Protein AF-A0A0B4GL72-F1 (afdb_monomer_lite)

Organism: Metarhizium guizhouense (strain ARSEF 977) (NCBI:txid1276136)

Foldseek 3Di:
DDDPPVVVVLVVVQCVVVPPADPPAAEAEQCLQVPFDADPDPVVRVVSLVVSLVVRLVVQVVVVVVPHQAYEYEHQALDCVSVLSNLQVNCVVDVDRAYEYECQSVQQAFPVSNVVSPHDHYGPNCFLVQLLLLLLCVLVVVLCVVPVDDLQPVDQLLVLCVVLSVVVVNLVVLVVCVVVVHPPPRSSNVSSVNSVVRSVVSSVVLVCCCVPPRTVHQQVPPSGDHPVVVVQSVQWDFDDADVVGRTDIDRDPPPPPDD

Structure (mmCIF, N/CA/C/O backbone):
data_AF-A0A0B4GL72-F1
#
_entry.id   AF-A0A0B4GL72-F1
#
loop_
_atom_site.group_PDB
_atom_site.id
_atom_site.type_symbol
_atom_site.label_atom_id
_atom_site.label_alt_id
_atom_site.label_comp_id
_atom_site.label_asym_id
_atom_site.label_entity_id
_atom_site.label_seq_id
_atom_site.pdbx_PDB_ins_code
_atom_site.Cartn_x
_atom_site.Cartn_y
_atom_site.Cartn_z
_atom_site.occupancy
_atom_site.B_iso_or_equiv
_atom_site.auth_seq_id
_atom_site.auth_comp_id
_atom_site.auth_asym_id
_atom_site.auth_atom_id
_atom_site.pdbx_PDB_model_num
ATOM 1 N N . MET A 1 1 ? -6.980 25.062 -20.656 1.00 35.12 1 MET A N 1
ATOM 2 C CA . MET A 1 1 ? -7.877 24.185 -19.861 1.00 35.12 1 MET A CA 1
ATOM 3 C C . MET A 1 1 ? -7.672 22.728 -20.272 1.00 35.12 1 MET A C 1
ATOM 5 O O . MET A 1 1 ? -8.191 22.324 -21.299 1.00 35.12 1 MET A O 1
ATOM 9 N N . ARG A 1 2 ? -6.844 21.983 -19.530 1.00 35.03 2 ARG A N 1
ATOM 10 C CA . ARG A 1 2 ? -6.561 20.521 -19.559 1.00 35.03 2 ARG A CA 1
ATOM 11 C C . ARG A 1 2 ? -5.301 20.414 -18.683 1.00 35.03 2 ARG A C 1
ATOM 13 O O . ARG A 1 2 ? -4.339 21.100 -18.974 1.00 35.03 2 ARG A O 1
ATOM 20 N N . SER A 1 3 ? -5.270 19.769 -17.525 1.00 34.25 3 SER A N 1
ATOM 21 C CA . SER A 1 3 ? -5.353 18.326 -17.339 1.00 34.25 3 SER A CA 1
ATOM 22 C C . SER A 1 3 ? -5.485 18.033 -15.835 1.00 34.25 3 SER A C 1
ATOM 24 O O . SER A 1 3 ? -4.502 18.039 -15.104 1.00 34.25 3 SER A O 1
ATOM 26 N N . SER A 1 4 ? -6.702 17.770 -15.363 1.00 30.67 4 SER A N 1
ATOM 27 C CA . SER A 1 4 ? -6.976 17.171 -14.044 1.00 30.67 4 SER A CA 1
ATOM 28 C C . SER A 1 4 ? -7.228 15.657 -14.144 1.00 30.67 4 SER A C 1
ATOM 30 O O . SER A 1 4 ? -7.584 15.002 -13.168 1.00 30.67 4 SER A O 1
ATOM 32 N N . ARG A 1 5 ? -7.018 15.063 -15.330 1.00 34.62 5 ARG A N 1
ATOM 33 C CA . ARG A 1 5 ? -7.350 13.656 -15.615 1.00 34.62 5 ARG A CA 1
ATOM 34 C C . ARG A 1 5 ? -6.357 12.649 -15.026 1.00 34.62 5 ARG A C 1
ATOM 36 O O . ARG A 1 5 ? -6.715 11.489 -14.867 1.00 34.62 5 ARG A O 1
ATOM 43 N N . GLY A 1 6 ? -5.153 13.084 -14.648 1.00 30.53 6 GLY A N 1
ATOM 44 C CA . GLY A 1 6 ? -4.141 12.202 -14.058 1.00 30.53 6 GLY A CA 1
ATOM 45 C C . GLY A 1 6 ? -4.506 11.711 -12.656 1.00 30.53 6 GLY A C 1
ATOM 46 O O . GLY A 1 6 ? -4.266 10.553 -12.339 1.00 30.53 6 GLY A O 1
ATOM 47 N N . MET A 1 7 ? -5.143 12.551 -11.835 1.00 29.88 7 MET A N 1
ATOM 48 C CA . MET A 1 7 ? -5.475 12.207 -10.445 1.00 29.88 7 MET A CA 1
ATOM 49 C C . MET A 1 7 ? -6.716 11.301 -10.349 1.00 29.88 7 MET A C 1
ATOM 51 O O . MET A 1 7 ? -6.767 10.413 -9.501 1.00 29.88 7 MET A O 1
ATOM 55 N N . LEU A 1 8 ? -7.668 11.436 -11.285 1.00 28.45 8 LEU A N 1
ATOM 56 C CA . LEU A 1 8 ? -8.835 10.548 -11.371 1.00 28.45 8 LEU A CA 1
ATOM 57 C C . LEU A 1 8 ? -8.469 9.110 -11.762 1.00 28.45 8 LEU A C 1
ATOM 59 O O . LEU A 1 8 ? -9.135 8.177 -11.324 1.00 28.45 8 LEU A O 1
ATOM 63 N N . GLN A 1 9 ? -7.404 8.899 -12.540 1.00 29.88 9 GLN A N 1
ATOM 64 C CA . GLN A 1 9 ? -7.038 7.552 -12.989 1.00 29.88 9 GLN A CA 1
ATOM 65 C C . GLN A 1 9 ? -6.364 6.713 -11.891 1.00 29.88 9 GLN A C 1
ATOM 67 O O . GLN A 1 9 ? -6.480 5.489 -11.896 1.00 29.88 9 GLN A O 1
ATOM 72 N N . TRP A 1 10 ? -5.750 7.362 -10.895 1.00 30.42 10 TRP A N 1
ATOM 73 C CA . TRP A 1 10 ? -5.247 6.694 -9.689 1.00 30.42 10 TRP A CA 1
ATOM 74 C C . TRP A 1 10 ? -6.365 6.308 -8.716 1.00 30.42 10 TRP A C 1
ATOM 76 O O . TRP A 1 10 ? -6.282 5.253 -8.090 1.00 30.42 10 TRP A O 1
ATOM 86 N N . LEU A 1 11 ? -7.448 7.093 -8.656 1.00 30.23 11 LEU A N 1
ATOM 87 C CA . LEU A 1 11 ? -8.648 6.732 -7.896 1.00 30.23 11 LEU A CA 1
ATOM 88 C C . LEU A 1 11 ? -9.299 5.450 -8.459 1.00 30.23 11 LEU A C 1
ATOM 90 O O . LEU A 1 11 ? -9.743 4.594 -7.701 1.00 30.23 11 LEU A O 1
ATOM 94 N N . ILE A 1 12 ? -9.264 5.261 -9.785 1.00 33.25 12 ILE A N 1
ATOM 95 C CA . ILE A 1 12 ? -9.879 4.117 -10.487 1.00 33.25 12 ILE A CA 1
ATOM 96 C C . ILE A 1 12 ? -9.187 2.771 -10.192 1.00 33.25 12 ILE A C 1
ATOM 98 O O . ILE A 1 12 ? -9.849 1.731 -10.189 1.00 33.25 12 ILE A O 1
ATOM 102 N N . LEU A 1 13 ? -7.886 2.749 -9.877 1.00 32.78 13 LEU A N 1
ATOM 103 C CA . LEU A 1 13 ? -7.204 1.482 -9.574 1.00 32.78 13 LEU A CA 1
ATOM 104 C C . LEU A 1 13 ? -7.497 0.971 -8.151 1.00 32.78 13 LEU A C 1
ATOM 106 O O . LEU A 1 13 ? -7.517 -0.239 -7.939 1.00 32.78 13 LEU A O 1
ATOM 110 N N . ILE A 1 14 ? -7.800 1.867 -7.202 1.00 36.75 14 ILE A N 1
ATOM 111 C CA . ILE A 1 14 ? -8.357 1.481 -5.892 1.00 36.75 14 ILE A CA 1
ATOM 112 C C . ILE A 1 14 ? -9.774 0.908 -6.076 1.00 36.75 14 ILE A C 1
ATOM 114 O O . ILE A 1 14 ? -10.149 -0.036 -5.388 1.00 36.75 14 ILE A O 1
ATOM 118 N N . ILE A 1 15 ? -10.529 1.406 -7.061 1.00 37.72 15 ILE A N 1
ATOM 119 C CA . ILE A 1 15 ? -11.927 1.021 -7.311 1.00 37.72 15 ILE A CA 1
ATOM 120 C C . ILE A 1 15 ? -12.072 -0.400 -7.896 1.00 37.72 15 ILE A C 1
ATOM 122 O O . ILE A 1 15 ? -13.096 -1.042 -7.696 1.00 37.72 15 ILE A O 1
ATOM 126 N N . SER A 1 16 ? -11.055 -0.972 -8.551 1.00 29.92 16 SER A N 1
ATOM 127 C CA . SER A 1 16 ? -11.222 -2.284 -9.218 1.00 29.92 16 SER A CA 1
ATOM 128 C C . SER A 1 16 ? -11.204 -3.506 -8.279 1.00 29.92 16 SER A C 1
ATOM 130 O O . SER A 1 16 ? -11.566 -4.596 -8.708 1.00 29.92 16 SER A O 1
ATOM 132 N N . VAL A 1 17 ? -10.837 -3.345 -6.999 1.00 39.09 17 VAL A N 1
ATOM 133 C CA . VAL A 1 17 ? -11.046 -4.372 -5.943 1.00 39.09 17 VAL A CA 1
ATOM 134 C C . VAL A 1 17 ? -12.349 -4.104 -5.161 1.00 39.09 17 VAL A C 1
ATOM 136 O O . VAL A 1 17 ? -12.770 -4.888 -4.317 1.00 39.09 17 VAL A O 1
ATOM 139 N N . VAL A 1 18 ? -13.037 -3.010 -5.487 1.00 41.38 18 VAL A N 1
ATOM 140 C CA . VAL A 1 18 ? -14.217 -2.473 -4.806 1.00 41.38 18 VAL A CA 1
ATOM 141 C C . VAL A 1 18 ? -15.438 -2.676 -5.713 1.00 41.38 18 VAL A C 1
ATOM 143 O O . VAL A 1 18 ? -16.116 -1.744 -6.121 1.00 41.38 18 VAL A O 1
ATOM 146 N N . GLN A 1 19 ? -15.722 -3.924 -6.086 1.00 40.72 19 GLN A N 1
ATOM 147 C CA . GLN A 1 19 ? -16.869 -4.248 -6.951 1.00 40.72 19 GLN A CA 1
ATOM 148 C C . GLN A 1 19 ? -18.201 -4.386 -6.182 1.00 40.72 19 GLN A C 1
ATOM 150 O O . GLN A 1 19 ? -19.202 -4.802 -6.755 1.00 40.72 19 GLN A O 1
ATOM 155 N N . LEU A 1 20 ? -18.223 -4.041 -4.887 1.00 51.84 20 LEU A N 1
ATOM 156 C CA . LEU A 1 20 ? -19.373 -4.229 -3.989 1.00 51.84 20 LEU A CA 1
ATOM 157 C C . LEU A 1 20 ? -19.771 -2.977 -3.195 1.00 51.84 20 LEU A C 1
ATOM 159 O O . LEU A 1 20 ? -20.659 -3.057 -2.353 1.00 51.84 20 LEU A O 1
ATOM 163 N N . VAL A 1 21 ? -19.130 -1.830 -3.429 1.00 54.66 21 VAL A N 1
ATOM 164 C CA . VAL A 1 21 ? -19.395 -0.621 -2.645 1.00 54.66 21 VAL A CA 1
ATOM 165 C C . VAL A 1 21 ? -20.234 0.366 -3.473 1.00 54.66 21 VAL A C 1
ATOM 167 O O . VAL A 1 21 ? -19.789 0.780 -4.545 1.00 54.66 21 VAL A O 1
ATOM 170 N N . PRO A 1 22 ? -21.449 0.729 -3.022 1.00 62.62 22 PRO A N 1
ATOM 171 C CA . PRO A 1 22 ? -22.305 1.716 -3.675 1.00 62.62 22 PRO A CA 1
ATOM 172 C C . PRO A 1 22 ? -21.604 3.063 -3.906 1.00 62.62 22 PRO A C 1
ATOM 174 O O . PRO A 1 22 ? -20.782 3.490 -3.100 1.00 62.62 22 PRO A O 1
ATOM 177 N N . LEU A 1 23 ? -22.006 3.785 -4.959 1.00 58.06 23 LEU A N 1
ATOM 178 C CA . LEU A 1 23 ? -21.471 5.110 -5.333 1.00 58.06 23 LEU A CA 1
ATOM 179 C C . LEU A 1 23 ? -21.581 6.190 -4.231 1.00 58.06 23 LEU A C 1
ATOM 181 O O . LEU A 1 23 ? -20.902 7.207 -4.331 1.00 58.06 23 LEU A O 1
ATOM 185 N N . ASN A 1 24 ? -22.387 5.962 -3.187 1.00 79.12 24 ASN A N 1
ATOM 186 C CA . ASN A 1 24 ? -22.594 6.884 -2.064 1.00 79.12 24 ASN A CA 1
ATOM 187 C C . ASN A 1 24 ? -21.921 6.433 -0.755 1.00 79.12 24 ASN A C 1
ATOM 189 O O . ASN A 1 24 ? -22.227 6.990 0.291 1.00 79.12 24 ASN A O 1
ATOM 193 N N . TRP A 1 25 ? -21.044 5.429 -0.788 1.00 85.38 25 TRP A N 1
ATOM 194 C CA . TRP A 1 25 ? -20.438 4.886 0.426 1.00 85.38 25 TRP A CA 1
ATOM 195 C C . TRP A 1 25 ? -19.408 5.829 1.046 1.00 85.38 25 TRP A C 1
ATOM 197 O O . TRP A 1 25 ? -18.412 6.205 0.419 1.00 85.38 25 TRP A O 1
ATOM 207 N N . ILE A 1 26 ? -19.612 6.154 2.315 1.00 92.25 26 ILE A N 1
ATOM 208 C CA . ILE A 1 26 ? -18.766 7.026 3.113 1.00 92.25 26 ILE A CA 1
ATOM 209 C C . ILE A 1 26 ? -17.980 6.170 4.103 1.00 92.25 26 ILE A C 1
ATOM 211 O O . ILE A 1 26 ? -18.518 5.601 5.051 1.00 92.25 26 ILE A O 1
ATOM 215 N N . THR A 1 27 ? -16.665 6.112 3.908 1.00 94.81 27 THR A N 1
ATOM 216 C CA . THR A 1 27 ? -15.735 5.512 4.869 1.00 94.81 27 THR A CA 1
ATOM 217 C C . THR A 1 27 ? -15.081 6.595 5.716 1.00 94.81 27 THR A C 1
ATOM 219 O O . THR A 1 27 ? -14.365 7.446 5.186 1.00 94.81 27 THR A O 1
ATOM 222 N N . ALA A 1 28 ? -15.248 6.539 7.038 1.00 96.56 28 ALA A N 1
ATOM 223 C CA . ALA A 1 28 ? -14.501 7.410 7.940 1.00 96.56 28 ALA A CA 1
ATOM 224 C C . ALA A 1 28 ? -13.113 6.829 8.219 1.00 96.56 28 ALA A C 1
ATOM 226 O O . ALA A 1 28 ? -12.984 5.728 8.753 1.00 96.56 28 ALA A O 1
ATOM 227 N N . ARG A 1 29 ? -12.063 7.581 7.885 1.00 96.88 29 ARG A N 1
ATOM 228 C CA . ARG A 1 29 ? -10.679 7.215 8.200 1.00 96.88 29 ARG A CA 1
ATOM 229 C C . ARG A 1 29 ? -10.279 7.763 9.566 1.00 96.88 29 ARG A C 1
ATOM 231 O O . ARG A 1 29 ? -10.396 8.958 9.815 1.00 96.88 29 ARG A O 1
ATOM 238 N N . ILE A 1 30 ? -9.754 6.888 10.416 1.00 96.44 30 ILE A N 1
ATOM 239 C CA . ILE A 1 30 ? -9.233 7.221 11.742 1.00 96.44 30 ILE A CA 1
ATOM 240 C C . ILE A 1 30 ? -7.709 7.165 11.712 1.00 96.44 30 ILE A C 1
ATOM 242 O O . ILE A 1 30 ? -7.120 6.197 11.231 1.00 96.44 30 ILE A O 1
ATOM 246 N N . GLU A 1 31 ? -7.074 8.210 12.241 1.00 94.44 31 GLU A N 1
ATOM 247 C CA . GLU A 1 31 ? -5.622 8.405 12.161 1.00 94.44 31 GLU A CA 1
ATOM 248 C C . GLU A 1 31 ? -4.901 8.291 13.510 1.00 94.44 31 GLU A C 1
ATOM 250 O O . GLU A 1 31 ? -3.686 8.471 13.555 1.00 94.44 31 GLU A O 1
ATOM 255 N N . SER A 1 32 ? -5.603 7.935 14.590 1.00 95.56 32 SER A N 1
ATOM 256 C CA . SER A 1 32 ? -5.086 7.943 15.968 1.00 95.56 32 SER A CA 1
ATOM 257 C C . SER A 1 32 ? -3.760 7.186 16.138 1.00 95.56 32 SER A C 1
ATOM 259 O O . SER A 1 32 ? -2.852 7.675 16.808 1.00 95.56 32 SER A O 1
ATOM 261 N N . PHE A 1 33 ? -3.595 6.030 15.481 1.00 95.81 33 PHE A N 1
ATOM 262 C CA . PHE A 1 33 ? -2.332 5.274 15.502 1.00 95.81 33 PHE A CA 1
ATOM 263 C C . PHE A 1 33 ? -1.244 5.867 14.599 1.00 95.81 33 PHE A C 1
ATOM 265 O O . PHE A 1 33 ? -0.059 5.684 14.850 1.00 95.81 33 PHE A O 1
ATOM 272 N N . THR A 1 34 ? -1.615 6.582 13.538 1.00 91.88 34 THR A N 1
ATOM 273 C CA . THR A 1 34 ? -0.652 7.187 12.603 1.00 91.88 34 THR A CA 1
ATOM 274 C C . THR A 1 34 ? -0.121 8.540 13.077 1.00 91.88 34 THR A C 1
ATOM 276 O O . THR A 1 34 ? 0.933 8.967 12.606 1.00 91.88 34 THR A O 1
ATOM 279 N N . THR A 1 35 ? -0.835 9.204 13.992 1.00 92.12 35 THR A N 1
ATOM 280 C CA . THR A 1 35 ? -0.482 10.525 14.537 1.00 92.12 35 THR A CA 1
ATOM 281 C C . THR A 1 35 ? 0.206 10.464 15.896 1.00 92.12 35 THR A C 1
ATOM 283 O O . THR A 1 35 ? 0.748 11.475 16.340 1.00 92.12 35 THR A O 1
ATOM 286 N N . ARG A 1 36 ? 0.183 9.316 16.585 1.00 91.50 36 ARG A N 1
ATOM 287 C CA . ARG A 1 36 ? 0.912 9.162 17.849 1.00 91.50 36 ARG A CA 1
ATOM 288 C C . ARG A 1 36 ? 2.421 9.071 17.603 1.00 91.50 36 ARG A C 1
ATOM 290 O O . ARG A 1 36 ? 2.871 8.604 16.558 1.00 91.50 36 ARG A O 1
ATOM 297 N N . SER A 1 37 ? 3.201 9.462 18.605 1.00 87.25 37 SER A N 1
ATOM 298 C CA . SER A 1 37 ? 4.659 9.319 18.590 1.00 87.25 37 SER A CA 1
ATOM 299 C C . SER A 1 37 ? 5.073 8.046 19.317 1.00 87.25 37 SER A C 1
ATOM 301 O O . SER A 1 37 ? 4.684 7.856 20.467 1.00 87.25 37 SER A O 1
ATOM 303 N N . THR A 1 38 ? 5.908 7.224 18.683 1.00 88.81 38 THR A N 1
ATOM 304 C CA . THR A 1 38 ? 6.533 6.059 19.326 1.00 88.81 38 THR A CA 1
ATOM 305 C C . THR A 1 38 ? 7.518 6.497 20.406 1.00 88.81 38 THR A C 1
ATOM 307 O O . THR A 1 38 ? 8.311 7.420 20.182 1.00 88.81 38 THR A O 1
ATOM 310 N N . LYS A 1 39 ? 7.495 5.829 21.556 1.00 91.44 39 LYS A N 1
ATOM 311 C CA . LYS A 1 39 ? 8.331 6.111 22.725 1.00 91.44 39 LYS A CA 1
ATOM 312 C C . LYS A 1 39 ? 9.424 5.056 22.878 1.00 91.44 39 LYS A C 1
ATOM 314 O O . LYS A 1 39 ? 9.255 3.909 22.481 1.00 91.44 39 LYS A O 1
ATOM 319 N N . GLN A 1 40 ? 10.572 5.473 23.413 1.00 91.81 40 GLN A N 1
ATOM 320 C CA . GLN A 1 40 ? 11.674 4.554 23.720 1.00 91.81 40 GLN A CA 1
ATOM 321 C C . GLN A 1 40 ? 11.414 3.784 25.015 1.00 91.81 40 GLN A C 1
ATOM 323 O O . GLN A 1 40 ? 11.726 2.599 25.093 1.00 91.81 40 GLN A O 1
ATOM 328 N N . ASP A 1 41 ? 10.849 4.463 26.015 1.00 96.19 41 ASP A N 1
ATOM 329 C CA . ASP A 1 41 ? 10.437 3.830 27.259 1.00 96.19 41 ASP A CA 1
ATOM 330 C C . ASP A 1 41 ? 9.193 2.957 27.038 1.00 96.19 41 ASP A C 1
ATOM 332 O O . ASP A 1 41 ? 8.232 3.367 26.379 1.00 96.19 41 ASP A O 1
ATOM 336 N N . LEU A 1 42 ? 9.220 1.742 27.590 1.00 93.75 42 LEU A N 1
ATOM 337 C CA . LEU A 1 42 ? 8.173 0.740 27.380 1.00 93.75 42 LEU A CA 1
ATOM 338 C C . LEU A 1 42 ? 6.841 1.134 28.026 1.00 93.75 42 LEU A C 1
ATOM 340 O O . LEU A 1 42 ? 5.788 0.865 27.447 1.00 93.75 42 LEU A O 1
ATOM 344 N N . LEU A 1 43 ? 6.869 1.756 29.209 1.00 94.75 43 LEU A N 1
ATOM 345 C CA . LEU A 1 43 ? 5.651 2.180 29.900 1.00 94.75 43 LEU A CA 1
ATOM 346 C C . LEU A 1 43 ? 5.027 3.369 29.172 1.00 94.75 43 LEU A C 1
ATOM 348 O O . LEU A 1 43 ? 3.821 3.372 28.923 1.00 94.75 43 LEU A O 1
ATOM 352 N N . GLU A 1 44 ? 5.840 4.345 28.763 1.00 95.19 44 GLU A N 1
ATOM 353 C CA . GLU A 1 44 ? 5.356 5.466 27.953 1.00 95.19 44 GLU A CA 1
ATOM 354 C C . GLU A 1 44 ? 4.770 5.006 26.610 1.00 95.19 44 GLU A C 1
ATOM 356 O O . GLU A 1 44 ? 3.750 5.545 26.169 1.00 95.19 44 GLU A O 1
ATOM 361 N N . GLU A 1 45 ? 5.378 4.006 25.962 1.00 94.44 45 GLU A N 1
ATOM 362 C CA . GLU A 1 45 ? 4.878 3.453 24.699 1.00 94.44 45 GLU A CA 1
ATOM 363 C C . GLU A 1 45 ? 3.526 2.761 24.887 1.00 94.44 45 GLU A C 1
ATOM 365 O O . GLU A 1 45 ? 2.593 3.019 24.124 1.00 94.44 45 GLU A O 1
ATOM 370 N N . GLN A 1 46 ? 3.383 1.941 25.933 1.00 93.56 46 GLN A N 1
ATOM 371 C CA . GLN A 1 46 ? 2.113 1.290 26.263 1.00 93.56 46 GLN A CA 1
ATOM 372 C C . GLN A 1 46 ? 1.010 2.313 26.546 1.00 93.56 46 GLN A C 1
ATOM 374 O O . GLN A 1 46 ? -0.096 2.191 26.018 1.00 93.56 46 GLN A O 1
ATOM 379 N N . VAL A 1 47 ? 1.311 3.353 27.330 1.00 95.38 47 VAL A N 1
ATOM 380 C CA . VAL A 1 47 ? 0.359 4.435 27.620 1.00 95.38 47 VAL A CA 1
ATOM 381 C C . VAL A 1 47 ? -0.019 5.183 26.340 1.00 95.38 47 VAL A C 1
ATOM 383 O O . VAL A 1 47 ? -1.200 5.450 26.115 1.00 95.38 47 VAL A O 1
ATOM 386 N N . SER A 1 48 ? 0.949 5.483 25.468 1.00 95.25 48 SER A N 1
ATOM 387 C CA . SER A 1 48 ? 0.689 6.155 24.191 1.00 95.25 48 SER A CA 1
ATOM 388 C C . SER A 1 48 ? -0.190 5.317 23.258 1.00 95.25 48 SER A C 1
ATOM 390 O O . SER A 1 48 ? -1.130 5.857 22.669 1.00 95.25 48 SER A O 1
ATOM 392 N N . ALA A 1 49 ? 0.089 4.019 23.131 1.00 94.88 49 ALA A N 1
ATOM 393 C CA . ALA A 1 49 ? -0.695 3.102 22.309 1.00 94.88 49 ALA A CA 1
ATOM 394 C C . ALA A 1 49 ? -2.120 2.934 22.858 1.00 94.88 49 ALA A C 1
ATOM 396 O O . ALA A 1 49 ? -3.090 3.015 22.101 1.00 94.88 49 ALA A O 1
ATOM 397 N N . GLN A 1 50 ? -2.265 2.790 24.180 1.00 96.31 50 GLN A N 1
ATOM 398 C CA . GLN A 1 50 ? -3.569 2.683 24.829 1.00 96.31 50 GLN A CA 1
ATOM 399 C C . GLN A 1 50 ? -4.395 3.962 24.650 1.00 96.31 50 GLN A C 1
ATOM 401 O O . GLN A 1 50 ? -5.578 3.884 24.321 1.00 96.31 50 GLN A O 1
ATOM 406 N N . ALA A 1 51 ? -3.788 5.141 24.814 1.00 96.69 51 ALA A N 1
ATOM 407 C CA . ALA A 1 51 ? -4.465 6.415 24.582 1.00 96.69 51 ALA A CA 1
ATOM 408 C C . ALA A 1 51 ? -4.952 6.544 23.128 1.00 96.69 51 ALA A C 1
ATOM 410 O O . ALA A 1 51 ? -6.092 6.947 22.894 1.00 96.69 51 ALA A O 1
ATOM 411 N N . ALA A 1 52 ? -4.127 6.141 22.154 1.00 97.50 52 ALA A N 1
ATOM 412 C CA . ALA A 1 52 ? -4.506 6.137 20.743 1.00 97.50 52 ALA A CA 1
ATOM 413 C C . ALA A 1 52 ? -5.645 5.149 20.437 1.00 97.50 52 ALA A C 1
ATOM 415 O O . ALA A 1 52 ? -6.532 5.475 19.651 1.00 97.50 52 ALA A O 1
ATOM 416 N N . LEU A 1 53 ? -5.661 3.974 21.078 1.00 98.19 53 LEU A N 1
ATOM 417 C CA . LEU A 1 53 ? -6.753 3.005 20.954 1.00 98.19 53 LEU A CA 1
ATOM 418 C C . LEU A 1 53 ? -8.075 3.574 21.488 1.00 98.19 53 LEU A C 1
ATOM 420 O O . LEU A 1 53 ? -9.104 3.458 20.824 1.00 98.19 53 LEU A O 1
ATOM 424 N N . GLN A 1 54 ? -8.053 4.212 22.662 1.00 98.12 54 GLN A N 1
ATOM 425 C CA . GLN A 1 54 ? -9.251 4.828 23.243 1.00 98.12 54 GLN A CA 1
ATOM 426 C C . GLN A 1 54 ? -9.781 5.975 22.371 1.00 98.12 54 GLN A C 1
ATOM 428 O O . GLN A 1 54 ? -10.982 6.032 22.103 1.00 98.12 54 GLN A O 1
ATOM 433 N N . ASP A 1 55 ? -8.897 6.844 21.869 1.00 98.25 55 ASP A N 1
ATOM 434 C CA . ASP A 1 55 ? -9.268 7.908 20.924 1.00 98.25 55 ASP A CA 1
ATOM 435 C C . ASP A 1 55 ? -9.859 7.328 19.627 1.00 98.25 55 ASP A C 1
ATOM 437 O O . ASP A 1 55 ? -10.907 7.789 19.167 1.00 98.25 55 ASP A O 1
ATOM 441 N N . ALA A 1 56 ? -9.260 6.267 19.076 1.00 98.38 56 ALA A N 1
ATOM 442 C CA . ALA A 1 56 ? -9.766 5.607 17.877 1.00 98.38 56 ALA A CA 1
ATOM 443 C C . ALA A 1 56 ? -11.180 5.042 18.081 1.00 98.38 56 ALA A C 1
ATOM 445 O O . ALA A 1 56 ? -12.065 5.291 17.262 1.00 98.38 56 ALA A O 1
ATOM 446 N N . LEU A 1 57 ? -11.425 4.317 19.178 1.00 98.56 57 LEU A N 1
ATOM 447 C CA . LEU A 1 57 ? -12.746 3.756 19.488 1.00 98.56 57 LEU A CA 1
ATOM 448 C C . LEU A 1 57 ? -13.793 4.855 19.720 1.00 98.56 57 LEU A C 1
ATOM 450 O O . LEU A 1 57 ? -14.914 4.758 19.216 1.00 98.56 57 LEU A O 1
ATOM 454 N N . ALA A 1 58 ? -13.430 5.929 20.427 1.00 98.31 58 ALA A N 1
ATOM 455 C CA . ALA A 1 58 ? -14.313 7.072 20.640 1.00 98.31 58 ALA A CA 1
ATOM 456 C C . ALA A 1 58 ? -14.721 7.728 19.310 1.00 98.31 58 ALA A C 1
ATOM 458 O O . ALA A 1 58 ? -15.910 7.955 19.069 1.00 98.31 58 ALA A O 1
ATOM 459 N N . ARG A 1 59 ? -13.757 7.965 18.410 1.00 98.12 59 ARG A N 1
ATOM 460 C CA . ARG A 1 59 ? -14.011 8.498 17.062 1.00 98.12 59 ARG A CA 1
ATOM 461 C C . ARG A 1 59 ? -14.888 7.570 16.235 1.00 98.12 59 ARG A C 1
ATOM 463 O O . ARG A 1 59 ? -15.862 8.033 15.650 1.00 98.12 59 ARG A O 1
ATOM 470 N N . ALA A 1 60 ? -14.586 6.273 16.225 1.00 97.94 60 ALA A N 1
ATOM 471 C CA . ALA A 1 60 ? -15.358 5.282 15.483 1.00 97.94 60 ALA A CA 1
ATOM 472 C C . ALA A 1 60 ? -16.829 5.274 15.914 1.00 97.94 60 ALA A C 1
ATOM 474 O O . ALA A 1 60 ? -17.717 5.283 15.063 1.00 97.94 60 ALA A O 1
ATOM 475 N N . ASN A 1 61 ? -17.095 5.351 17.220 1.00 97.19 61 ASN A N 1
ATOM 476 C CA . ASN A 1 61 ? -18.452 5.443 17.754 1.00 97.19 61 ASN A CA 1
ATOM 477 C C . ASN A 1 61 ? -19.176 6.721 17.304 1.00 97.19 61 ASN A C 1
ATOM 479 O O . ASN A 1 61 ? -20.352 6.666 16.948 1.00 97.19 61 ASN A O 1
ATOM 483 N N . VAL A 1 62 ? -18.495 7.871 17.307 1.00 97.88 62 VAL A N 1
ATOM 484 C CA . VAL A 1 62 ? -19.073 9.139 16.829 1.00 97.88 62 VAL A CA 1
ATOM 485 C C . VAL A 1 62 ? -19.382 9.067 15.334 1.00 97.88 62 VAL A C 1
ATOM 487 O O . VAL A 1 62 ? -20.482 9.428 14.925 1.00 97.88 62 VAL A O 1
ATOM 490 N N . TYR A 1 63 ? -18.448 8.568 14.523 1.00 97.06 63 TYR A N 1
ATOM 491 C CA . TYR A 1 63 ? -18.618 8.476 13.072 1.00 97.06 63 TYR A CA 1
ATOM 492 C C . TYR A 1 63 ? -19.722 7.491 12.690 1.00 97.06 63 TYR A C 1
ATOM 494 O O . TYR A 1 63 ? -20.564 7.810 11.857 1.00 97.06 63 TYR A O 1
ATOM 502 N N . THR A 1 64 ? -19.789 6.343 13.362 1.00 96.31 64 THR A N 1
ATOM 503 C CA . THR A 1 64 ? -20.861 5.359 13.159 1.00 96.31 64 THR A CA 1
ATOM 504 C C . THR A 1 64 ? -22.230 5.965 13.475 1.00 96.31 64 THR A C 1
ATOM 506 O O . THR A 1 64 ? -23.151 5.865 12.671 1.00 96.31 64 THR A O 1
ATOM 509 N N . LYS A 1 65 ? -22.364 6.693 14.594 1.00 96.12 65 LYS A N 1
ATOM 510 C CA . LYS A 1 65 ? -23.608 7.407 14.943 1.00 96.12 65 LYS A CA 1
ATOM 511 C C . LYS A 1 65 ? -23.966 8.525 13.961 1.00 96.12 65 LYS A C 1
ATOM 513 O O . LYS A 1 65 ? -25.141 8.845 13.821 1.00 96.12 65 LYS A O 1
ATOM 518 N N . ALA A 1 66 ? -22.974 9.112 13.294 1.00 95.75 66 ALA A N 1
ATOM 519 C CA . ALA A 1 66 ? -23.183 10.095 12.235 1.00 95.75 66 ALA A CA 1
ATOM 520 C C . ALA A 1 66 ? -23.640 9.465 10.903 1.00 95.75 66 ALA A C 1
ATOM 522 O O . ALA A 1 66 ? -23.953 10.203 9.972 1.00 95.75 66 ALA A O 1
ATOM 523 N N . GLY A 1 67 ? -23.705 8.130 10.814 1.00 94.50 67 GLY A N 1
ATOM 524 C CA . GLY A 1 67 ? -24.241 7.408 9.662 1.00 94.50 67 GLY A CA 1
ATOM 525 C C . GLY A 1 67 ? -23.217 7.086 8.575 1.00 94.50 67 GLY A C 1
ATOM 526 O O . GLY A 1 67 ? -23.595 7.009 7.411 1.00 94.50 67 GLY A O 1
ATOM 527 N N . VAL A 1 68 ? -21.932 6.926 8.917 1.00 94.44 68 VAL A N 1
ATOM 528 C CA . VAL A 1 68 ? -20.941 6.440 7.940 1.00 94.44 68 VAL A CA 1
ATOM 529 C C . VAL A 1 68 ? -21.148 4.960 7.630 1.00 94.44 68 VAL A C 1
ATOM 531 O O . VAL A 1 68 ? -21.457 4.169 8.517 1.00 94.44 68 VAL A O 1
ATOM 534 N N . ASP A 1 69 ? -20.912 4.571 6.381 1.00 95.75 69 ASP A N 1
ATOM 535 C CA . ASP A 1 69 ? -21.100 3.192 5.925 1.00 95.75 69 ASP A CA 1
ATOM 536 C C . ASP A 1 69 ? -19.980 2.253 6.387 1.00 95.75 69 ASP A C 1
ATOM 538 O O . ASP A 1 69 ? -20.127 1.036 6.348 1.00 95.75 69 ASP A O 1
ATOM 542 N N . SER A 1 70 ? -18.818 2.788 6.776 1.00 96.50 70 SER A N 1
ATOM 543 C CA . SER A 1 70 ? -17.690 1.984 7.265 1.00 96.50 70 SER A CA 1
ATOM 544 C C . SER A 1 70 ? -16.643 2.810 8.001 1.00 96.50 70 SER A C 1
ATOM 546 O O . SER A 1 70 ? -16.532 4.026 7.818 1.00 96.50 70 SER A O 1
ATOM 548 N N . ILE A 1 71 ? -15.804 2.117 8.770 1.00 98.06 71 ILE A N 1
ATOM 549 C CA . ILE A 1 71 ? -14.652 2.704 9.453 1.00 98.06 71 ILE A CA 1
ATOM 550 C C . ILE A 1 71 ? -13.363 2.122 8.884 1.00 98.06 71 ILE A C 1
ATOM 552 O O . ILE A 1 71 ? -13.197 0.907 8.796 1.00 98.06 71 ILE A O 1
ATOM 556 N N . MET A 1 72 ? -12.423 2.993 8.534 1.00 97.75 72 MET A N 1
ATOM 557 C CA . MET A 1 72 ? -11.066 2.623 8.159 1.00 97.75 72 MET A CA 1
ATOM 558 C C . MET A 1 72 ? -10.092 2.949 9.285 1.00 97.75 72 MET A C 1
ATOM 560 O O . MET A 1 72 ? -9.981 4.104 9.699 1.00 97.75 72 MET A O 1
ATOM 564 N N . ILE A 1 73 ? -9.325 1.944 9.706 1.00 97.12 73 ILE A N 1
ATOM 565 C CA . ILE A 1 73 ? -8.233 2.091 10.669 1.00 97.12 73 ILE A CA 1
ATOM 566 C C . ILE A 1 73 ? -6.893 1.751 10.010 1.00 97.12 73 ILE A C 1
ATOM 568 O O . ILE A 1 73 ? -6.773 0.810 9.220 1.00 97.12 73 ILE A O 1
ATOM 572 N N . HIS A 1 74 ? -5.866 2.535 10.324 1.00 93.38 74 HIS A N 1
ATOM 573 C CA . HIS A 1 74 ? -4.514 2.345 9.809 1.00 93.38 74 HIS A CA 1
ATOM 574 C C . HIS A 1 74 ? -3.501 2.543 10.935 1.00 93.38 74 HIS A C 1
ATOM 576 O O . HIS A 1 74 ? -3.662 3.432 11.764 1.00 93.38 74 HIS A O 1
ATOM 582 N N . SER A 1 75 ? -2.461 1.715 10.940 1.00 93.25 75 SER A N 1
ATOM 583 C CA . SER A 1 75 ? -1.313 1.784 11.839 1.00 93.25 75 SER A CA 1
ATOM 584 C C . SER A 1 75 ? -0.028 1.756 11.014 1.00 93.25 75 SER A C 1
ATOM 586 O O . SER A 1 75 ? 0.013 1.112 9.965 1.00 93.25 75 SER A O 1
ATOM 588 N N . LYS A 1 76 ? 1.008 2.438 11.511 1.00 90.62 76 LYS A N 1
ATOM 589 C CA . LYS A 1 76 ? 2.378 2.400 10.972 1.00 90.62 76 LYS A CA 1
ATOM 590 C C . LYS A 1 76 ? 3.245 1.323 11.635 1.00 90.62 76 LYS A C 1
ATOM 592 O O . LYS A 1 76 ? 4.379 1.096 11.218 1.00 90.62 76 LYS A O 1
ATOM 597 N N . SER A 1 77 ? 2.727 0.660 12.670 1.00 91.38 77 SER A N 1
ATOM 598 C CA . SER A 1 77 ? 3.426 -0.416 13.367 1.00 91.38 77 SER A CA 1
ATOM 599 C C . SER A 1 77 ? 3.657 -1.605 12.436 1.00 91.38 77 SER A C 1
ATOM 601 O O . SER A 1 77 ? 2.848 -1.897 11.550 1.00 91.38 77 SER A O 1
ATOM 603 N N . LYS A 1 78 ? 4.777 -2.303 12.642 1.00 90.69 78 LYS A N 1
ATOM 604 C CA . LYS A 1 78 ? 5.043 -3.599 11.998 1.00 90.69 78 LYS A CA 1
ATOM 605 C C . LYS A 1 78 ? 4.238 -4.728 12.633 1.00 90.69 78 LYS A C 1
ATOM 607 O O . LYS A 1 78 ? 3.973 -5.725 11.966 1.00 90.69 78 LYS A O 1
ATOM 612 N N . GLU A 1 79 ? 3.844 -4.545 13.887 1.00 92.94 79 GLU A N 1
ATOM 613 C CA . GLU A 1 79 ? 3.027 -5.497 14.623 1.00 92.94 79 GLU A CA 1
ATOM 614 C C . GLU A 1 79 ? 1.540 -5.134 14.501 1.00 92.94 79 GLU A C 1
ATOM 616 O O . GLU A 1 79 ? 1.188 -3.949 14.487 1.00 92.94 79 GLU A O 1
ATOM 621 N N . PRO A 1 80 ? 0.645 -6.129 14.396 1.00 95.69 80 PRO A N 1
ATOM 622 C CA . PRO A 1 80 ? -0.777 -5.895 14.165 1.00 95.69 80 PRO A CA 1
ATOM 623 C C . PRO A 1 80 ? -1.557 -5.497 15.428 1.00 95.69 80 PRO A C 1
ATOM 625 O O . PRO A 1 80 ? -2.761 -5.266 15.320 1.00 95.69 80 PRO A O 1
ATOM 628 N N . ASP A 1 81 ? -0.927 -5.436 16.605 1.00 96.31 81 ASP A N 1
ATOM 629 C CA . ASP A 1 81 ? -1.604 -5.332 17.908 1.00 96.31 81 ASP A CA 1
ATOM 630 C C . ASP A 1 81 ? -2.541 -4.129 18.021 1.00 96.31 81 ASP A C 1
ATOM 632 O O . ASP A 1 81 ? -3.658 -4.259 18.515 1.00 96.31 81 ASP A O 1
ATOM 636 N N . GLU A 1 82 ? -2.133 -2.968 17.507 1.00 97.25 82 GLU A N 1
ATOM 637 C CA . GLU A 1 82 ? -2.965 -1.758 17.516 1.00 97.25 82 GLU A CA 1
ATOM 638 C C . GLU A 1 82 ? -4.263 -1.960 16.733 1.00 97.25 82 GLU A C 1
ATOM 640 O O . GLU A 1 82 ? -5.360 -1.641 17.199 1.00 97.25 82 GLU A O 1
ATOM 645 N N . VAL A 1 83 ? -4.140 -2.537 15.537 1.00 97.69 83 VAL A N 1
ATOM 646 C CA . VAL A 1 83 ? -5.278 -2.796 14.658 1.00 97.69 83 VAL A CA 1
ATOM 647 C C . VAL A 1 83 ? -6.148 -3.894 15.256 1.00 97.69 83 VAL A C 1
ATOM 649 O O . VAL A 1 83 ? -7.360 -3.729 15.300 1.00 97.69 83 VAL A O 1
ATOM 652 N N . LEU A 1 84 ? -5.564 -4.971 15.785 1.00 98.25 84 LEU A N 1
ATOM 653 C CA . LEU A 1 84 ? -6.311 -6.039 16.457 1.00 98.25 84 LEU A CA 1
ATOM 654 C C . LEU A 1 84 ? -7.062 -5.534 17.690 1.00 98.25 84 LEU A C 1
ATOM 656 O O . LEU A 1 84 ? -8.230 -5.876 17.870 1.00 98.25 84 LEU A O 1
ATOM 660 N N . GLY A 1 85 ? -6.425 -4.693 18.506 1.00 97.94 85 GLY A N 1
ATOM 661 C CA . GLY A 1 85 ? -7.051 -4.050 19.657 1.00 97.94 85 GLY A CA 1
ATOM 662 C C . GLY A 1 85 ? -8.253 -3.205 19.246 1.00 97.94 85 GLY A C 1
ATOM 663 O O . GLY A 1 85 ? -9.322 -3.325 19.845 1.00 97.94 85 GLY A O 1
ATOM 664 N N . PHE A 1 86 ? -8.115 -2.416 18.177 1.00 98.62 86 PHE A N 1
ATOM 665 C CA . PHE A 1 86 ? -9.222 -1.631 17.635 1.00 98.62 86 PHE A CA 1
ATOM 666 C C . PHE A 1 86 ? -10.350 -2.512 17.090 1.00 98.62 86 PHE A C 1
ATOM 668 O O . PHE A 1 86 ? -11.506 -2.283 17.432 1.00 98.62 86 PHE A O 1
ATOM 675 N N . LEU A 1 87 ? -10.035 -3.519 16.270 1.00 98.44 87 LEU A N 1
ATOM 676 C CA . LEU A 1 87 ? -11.032 -4.403 15.661 1.00 98.44 87 LEU A CA 1
ATOM 677 C C . LEU A 1 87 ? -11.860 -5.123 16.738 1.00 98.44 87 LEU A C 1
ATOM 679 O O . LEU A 1 87 ? -13.086 -5.027 16.734 1.00 98.44 87 LEU A O 1
ATOM 683 N N . ASN A 1 88 ? -11.193 -5.758 17.709 1.00 98.06 88 ASN A N 1
ATOM 684 C CA . ASN A 1 88 ? -11.859 -6.458 18.809 1.00 98.06 88 ASN A CA 1
ATOM 685 C C . ASN A 1 88 ? -12.672 -5.495 19.689 1.00 98.06 88 ASN A C 1
ATOM 687 O O . ASN A 1 88 ? -13.823 -5.779 20.022 1.00 98.06 88 ASN A O 1
ATOM 691 N N . GLY A 1 89 ? -12.092 -4.345 20.046 1.00 97.81 89 GLY A N 1
ATOM 692 C CA . GLY A 1 89 ? -12.755 -3.342 20.880 1.00 97.81 89 GLY A CA 1
ATOM 693 C C . GLY A 1 89 ? -13.982 -2.729 20.206 1.00 97.81 89 GLY A C 1
ATOM 694 O O . GLY A 1 89 ? -15.012 -2.550 20.849 1.00 97.81 89 GLY A O 1
ATOM 695 N N . PHE A 1 90 ? -13.907 -2.454 18.903 1.00 98.31 90 PHE A N 1
ATOM 696 C CA . PHE A 1 90 ? -15.036 -1.919 18.149 1.00 98.31 90 PHE A CA 1
ATOM 697 C C . PHE A 1 90 ? -16.135 -2.969 17.981 1.00 98.31 90 PHE A C 1
ATOM 699 O O . PHE A 1 90 ? -17.306 -2.657 18.182 1.00 98.31 90 PHE A O 1
ATOM 706 N N . ARG A 1 91 ? -15.776 -4.231 17.703 1.00 97.75 91 ARG A N 1
ATOM 707 C CA . ARG A 1 91 ? -16.742 -5.334 17.553 1.00 97.75 91 ARG A CA 1
ATOM 708 C C . ARG A 1 91 ? -17.523 -5.655 18.823 1.00 97.75 91 ARG A C 1
ATOM 710 O O . ARG A 1 91 ? -18.651 -6.126 18.717 1.00 97.75 91 ARG A O 1
ATOM 717 N N . ALA A 1 92 ? -16.973 -5.356 19.999 1.00 96.44 92 ALA A N 1
ATOM 718 C CA . ALA A 1 92 ? -17.703 -5.459 21.261 1.00 96.44 92 ALA A CA 1
ATOM 719 C C . ALA A 1 92 ? -18.880 -4.466 21.362 1.00 96.44 92 ALA A C 1
ATOM 721 O O . ALA A 1 92 ? -19.833 -4.725 22.094 1.00 96.44 92 ALA A O 1
ATOM 722 N N . CYS A 1 93 ? -18.826 -3.351 20.625 1.00 93.69 93 CYS A N 1
ATOM 723 C CA . CYS A 1 93 ? -19.853 -2.306 20.622 1.00 93.69 93 CYS A CA 1
ATOM 724 C C . CYS A 1 93 ? -20.706 -2.304 19.342 1.00 93.69 93 CYS A C 1
ATOM 726 O O . CYS A 1 93 ? -21.873 -1.925 19.391 1.00 93.69 93 CYS A O 1
ATOM 728 N N . ASP A 1 94 ? -20.136 -2.715 18.207 1.00 96.62 94 ASP A N 1
ATOM 729 C CA . ASP A 1 94 ? -20.790 -2.741 16.898 1.00 96.62 94 ASP A CA 1
ATOM 730 C C . ASP A 1 94 ? -20.354 -3.969 16.084 1.00 96.62 94 ASP A C 1
ATOM 732 O O . ASP A 1 94 ? -19.224 -4.074 15.591 1.00 96.62 94 ASP A O 1
ATOM 736 N N . ALA A 1 95 ? -21.292 -4.896 15.895 1.00 94.81 95 ALA A N 1
ATOM 737 C CA . ALA A 1 95 ? -21.070 -6.143 15.171 1.00 94.81 95 ALA A CA 1
ATOM 738 C C . ALA A 1 95 ? -21.208 -6.021 13.641 1.00 94.81 95 ALA A C 1
ATOM 740 O O . ALA A 1 95 ? -20.853 -6.955 12.924 1.00 94.81 95 ALA A O 1
ATOM 741 N N . THR A 1 96 ? -21.738 -4.910 13.130 1.00 95.25 96 THR A N 1
ATOM 742 C CA . THR A 1 96 ? -22.249 -4.806 11.755 1.00 95.25 96 THR A CA 1
ATOM 743 C C . THR A 1 96 ? -21.475 -3.840 10.874 1.00 95.25 96 THR A C 1
ATOM 745 O O . THR A 1 96 ? -21.269 -4.149 9.701 1.00 95.25 96 THR A O 1
ATOM 748 N N . THR A 1 97 ? -21.012 -2.706 11.408 1.00 96.81 97 THR A N 1
ATOM 749 C CA . THR A 1 97 ? -20.357 -1.668 10.606 1.00 96.81 97 THR A CA 1
ATOM 750 C C . THR A 1 97 ? -19.062 -2.219 10.000 1.00 96.81 97 THR A C 1
ATOM 752 O O . THR A 1 97 ? -18.183 -2.659 10.751 1.00 96.81 97 THR A O 1
ATOM 755 N N . PRO A 1 98 ? -18.909 -2.236 8.665 1.00 97.31 98 PRO A N 1
ATOM 756 C CA . PRO A 1 98 ? -17.722 -2.755 8.002 1.00 97.31 98 PRO A CA 1
ATOM 757 C C . PRO A 1 98 ? -16.434 -2.055 8.441 1.00 97.31 98 PRO A C 1
ATOM 759 O O . PRO A 1 98 ? -16.359 -0.825 8.505 1.00 97.31 98 PRO A O 1
ATOM 762 N N . LEU A 1 99 ? -15.399 -2.855 8.695 1.00 98.00 99 LEU A N 1
ATOM 763 C CA . LEU A 1 99 ? -14.069 -2.384 9.068 1.00 98.00 99 LEU A CA 1
ATOM 764 C C . LEU A 1 99 ? -13.086 -2.577 7.915 1.00 98.00 99 LEU A C 1
ATOM 766 O O . LEU A 1 99 ? -12.921 -3.678 7.380 1.00 98.00 99 LEU A O 1
ATOM 770 N N . VAL A 1 100 ? -12.422 -1.487 7.550 1.00 97.19 100 VAL A N 1
ATOM 771 C CA . VAL A 1 100 ? -11.427 -1.411 6.483 1.00 97.19 100 VAL A CA 1
ATOM 772 C C . VAL A 1 100 ? -10.034 -1.311 7.106 1.00 97.19 100 VAL A C 1
ATOM 774 O O . VAL A 1 100 ? -9.788 -0.460 7.961 1.00 97.19 100 VAL A O 1
ATOM 777 N N . VAL A 1 101 ? -9.107 -2.160 6.663 1.00 95.62 101 VAL A N 1
ATOM 778 C CA . VAL A 1 101 ? -7.720 -2.196 7.151 1.00 95.62 101 VAL A CA 1
ATOM 779 C C . VAL A 1 101 ? -6.715 -2.043 6.013 1.00 95.62 101 VAL A C 1
ATOM 781 O O . VAL A 1 101 ? -6.964 -2.437 4.870 1.00 95.62 101 VAL A O 1
ATOM 784 N N . VAL A 1 102 ? -5.543 -1.490 6.334 1.00 92.75 102 VAL A N 1
ATOM 785 C CA . VAL A 1 102 ? -4.440 -1.272 5.383 1.00 92.75 102 VAL A CA 1
ATOM 786 C C . VAL A 1 102 ? -3.179 -1.975 5.890 1.00 92.75 102 VAL A C 1
ATOM 788 O O . VAL A 1 102 ? -2.364 -1.358 6.577 1.00 92.75 102 VAL A O 1
ATOM 791 N N . PRO A 1 103 ? -2.983 -3.267 5.576 1.00 92.12 103 PRO A N 1
ATOM 792 C CA . PRO A 1 103 ? -1.916 -4.072 6.161 1.00 92.12 103 PRO A CA 1
ATOM 793 C C . PRO A 1 103 ? -0.593 -3.946 5.404 1.00 92.12 103 PRO A C 1
ATOM 795 O O . PRO A 1 103 ? 0.031 -4.950 5.060 1.00 92.12 103 PRO A O 1
ATOM 798 N N . THR A 1 104 ? -0.175 -2.715 5.101 1.00 87.69 104 THR A N 1
ATOM 799 C CA . THR A 1 104 ? 1.109 -2.499 4.420 1.00 87.69 104 THR A CA 1
ATOM 800 C C . THR A 1 104 ? 2.246 -2.861 5.380 1.00 87.69 104 THR A C 1
ATOM 802 O O . THR A 1 104 ? 2.931 -3.854 5.148 1.00 87.69 104 THR A O 1
ATOM 805 N N . THR A 1 105 ? 2.341 -2.173 6.523 1.00 88.38 105 THR A N 1
ATOM 806 C CA . THR A 1 105 ? 3.445 -2.312 7.492 1.00 88.38 105 THR A CA 1
ATOM 807 C C . THR A 1 105 ? 3.441 -3.641 8.255 1.00 88.38 105 THR A C 1
ATOM 809 O O . THR A 1 105 ? 4.497 -4.239 8.456 1.00 88.38 105 THR A O 1
ATOM 812 N N . TYR A 1 106 ? 2.263 -4.165 8.608 1.00 91.38 106 TYR A N 1
ATOM 813 C CA . TYR A 1 106 ? 2.071 -5.463 9.279 1.00 91.38 106 TYR A CA 1
ATOM 814 C C . TYR A 1 106 ? 1.728 -6.597 8.294 1.00 91.38 106 TYR A C 1
ATOM 816 O O . TYR A 1 106 ? 0.970 -7.524 8.599 1.00 91.38 106 TYR A O 1
ATOM 824 N N . SER A 1 107 ? 2.310 -6.544 7.091 1.00 89.62 107 SER A N 1
ATOM 825 C CA . SER A 1 107 ? 2.040 -7.463 5.970 1.00 89.62 107 SER A CA 1
ATOM 826 C C . SER A 1 107 ? 2.283 -8.950 6.255 1.00 89.62 107 SER A C 1
ATOM 828 O O . SER A 1 107 ? 1.681 -9.795 5.593 1.00 89.62 107 SER A O 1
ATOM 830 N N . ARG A 1 108 ? 3.134 -9.283 7.236 1.00 90.56 108 ARG A N 1
ATOM 831 C CA . ARG A 1 108 ? 3.427 -10.670 7.652 1.00 90.56 108 ARG A CA 1
ATOM 832 C C . ARG A 1 108 ? 2.321 -11.302 8.497 1.00 90.56 108 ARG A C 1
ATOM 834 O O . ARG A 1 108 ? 2.348 -12.507 8.729 1.00 90.56 108 ARG A O 1
ATOM 841 N N . THR A 1 109 ? 1.357 -10.509 8.952 1.00 92.81 109 THR A N 1
ATOM 842 C CA . THR A 1 109 ? 0.195 -11.005 9.692 1.00 92.81 109 THR A CA 1
ATOM 843 C C . THR A 1 109 ? -0.616 -11.949 8.809 1.00 92.81 109 THR A C 1
ATOM 845 O O . THR A 1 109 ? -0.782 -11.700 7.615 1.00 92.81 109 THR A O 1
ATOM 848 N N . LYS A 1 110 ? -1.136 -13.045 9.371 1.00 94.12 110 LYS A N 1
ATOM 849 C CA . LYS A 1 110 ? -2.076 -13.916 8.652 1.00 94.12 110 LYS A CA 1
ATOM 850 C C . LYS A 1 110 ? -3.407 -13.192 8.461 1.00 94.12 110 LYS A C 1
ATOM 852 O O . LYS A 1 110 ? -3.973 -12.677 9.422 1.00 94.12 110 LYS A O 1
ATOM 857 N N . ARG A 1 111 ? -3.963 -13.239 7.251 1.00 93.19 111 ARG A N 1
ATOM 858 C CA . ARG A 1 111 ? -5.260 -12.631 6.917 1.00 93.19 111 ARG A CA 1
ATOM 859 C C . ARG A 1 111 ? -6.383 -13.124 7.811 1.00 93.19 111 ARG A C 1
ATOM 861 O O . ARG A 1 111 ? -7.195 -12.323 8.258 1.00 93.19 111 ARG A O 1
ATOM 868 N N . SER A 1 112 ? -6.385 -14.420 8.117 1.00 94.94 112 SER A N 1
ATOM 869 C CA . SER A 1 112 ? -7.380 -15.034 8.996 1.00 94.94 112 SER A CA 1
ATOM 870 C C . SER A 1 112 ? -7.441 -14.373 10.372 1.00 94.94 112 SER A C 1
ATOM 872 O O . SER A 1 112 ? -8.522 -14.270 10.929 1.00 94.94 112 SER A O 1
ATOM 874 N N . VAL A 1 113 ? -6.318 -13.879 10.903 1.00 96.88 113 VAL A N 1
ATOM 875 C CA . VAL A 1 113 ? -6.272 -13.227 12.220 1.00 96.88 113 VAL A CA 1
ATOM 876 C C . VAL A 1 113 ? -7.043 -11.904 12.198 1.00 96.88 113 VAL A C 1
ATOM 878 O O . VAL A 1 113 ? -7.841 -11.653 13.094 1.00 96.88 113 VAL A O 1
ATOM 881 N N . LEU A 1 114 ? -6.886 -11.095 11.143 1.00 96.31 114 LEU A N 1
ATOM 882 C CA . LEU A 1 114 ? -7.638 -9.842 10.992 1.00 96.31 114 LEU A CA 1
ATOM 883 C C . LEU A 1 114 ? -9.115 -10.087 10.659 1.00 96.31 114 LEU A C 1
ATOM 885 O O . LEU A 1 114 ? -9.976 -9.374 11.167 1.00 96.31 114 LEU A O 1
ATOM 889 N N . VAL A 1 115 ? -9.418 -11.104 9.845 1.00 95.69 115 VAL A N 1
ATOM 890 C CA . VAL A 1 115 ? -10.807 -11.490 9.538 1.00 95.69 115 VAL A CA 1
ATOM 891 C C . VAL A 1 115 ? -11.536 -11.939 10.805 1.00 95.69 115 VAL A C 1
ATOM 893 O O . VAL A 1 115 ? -12.635 -11.464 11.067 1.00 95.69 115 VAL A O 1
ATOM 896 N N . VAL A 1 116 ? -10.913 -12.799 11.619 1.00 97.19 116 VAL A N 1
ATOM 897 C CA . VAL A 1 116 ? -11.486 -13.267 12.893 1.00 97.19 116 VAL A CA 1
ATOM 898 C C . VAL A 1 116 ? -11.684 -12.112 13.875 1.00 97.19 116 VAL A C 1
ATOM 900 O O . VAL A 1 116 ? -12.695 -12.082 14.566 1.00 97.19 116 VAL A O 1
ATOM 903 N N . ALA A 1 117 ? -10.775 -11.133 13.897 1.00 97.50 117 ALA A N 1
ATOM 904 C CA . ALA A 1 117 ? -10.934 -9.924 14.705 1.00 97.50 117 ALA A CA 1
ATOM 905 C C . ALA A 1 117 ? -12.041 -8.978 14.188 1.00 97.50 117 ALA A C 1
ATOM 907 O O . ALA A 1 117 ? -12.438 -8.057 14.895 1.00 97.50 117 ALA A O 1
ATOM 908 N N . GLY A 1 118 ? -12.563 -9.193 12.973 1.00 96.56 118 GLY A N 1
ATOM 909 C CA . GLY A 1 118 ? -13.722 -8.477 12.436 1.00 96.56 118 GLY A CA 1
ATOM 910 C C . GLY A 1 118 ? -13.442 -7.529 11.268 1.00 96.56 118 GLY A C 1
ATOM 911 O O . GLY A 1 118 ? -14.324 -6.735 10.935 1.00 96.56 118 GLY A O 1
ATOM 912 N N . ALA A 1 119 ? -12.257 -7.590 10.648 1.00 96.56 119 ALA A N 1
ATOM 913 C CA . ALA A 1 119 ? -11.955 -6.848 9.422 1.00 96.56 119 ALA A CA 1
ATOM 914 C C . ALA A 1 119 ? -12.728 -7.407 8.216 1.00 96.56 119 ALA A C 1
ATOM 916 O O . ALA A 1 119 ? -12.786 -8.619 8.005 1.00 96.56 119 ALA A O 1
ATOM 917 N N . ASN A 1 120 ? -13.269 -6.513 7.385 1.00 95.19 120 ASN A N 1
ATOM 918 C CA . ASN A 1 120 ? -14.091 -6.864 6.225 1.00 95.19 120 ASN A CA 1
ATOM 919 C C . ASN A 1 120 ? -13.400 -6.531 4.898 1.00 95.19 120 ASN A C 1
ATOM 921 O O . ASN A 1 120 ? -13.514 -7.289 3.938 1.00 95.19 120 ASN A O 1
ATOM 925 N N . VAL A 1 121 ? -12.684 -5.404 4.838 1.00 93.88 121 VAL A N 1
ATOM 926 C CA . VAL A 1 121 ? -12.078 -4.888 3.602 1.00 93.88 121 VAL A CA 1
ATOM 927 C C . VAL A 1 121 ? -10.585 -4.665 3.803 1.00 93.88 121 VAL A C 1
ATOM 929 O O . VAL A 1 121 ? -10.162 -4.052 4.780 1.00 93.88 121 VAL A O 1
ATOM 932 N N . PHE A 1 122 ? -9.785 -5.128 2.845 1.00 92.56 122 PHE A N 1
ATOM 933 C CA . PHE A 1 122 ? -8.331 -4.988 2.846 1.00 92.56 122 PHE A CA 1
ATOM 934 C C . PHE A 1 122 ? -7.908 -4.071 1.702 1.00 92.56 122 PHE A C 1
ATOM 936 O O . PHE A 1 122 ? -8.173 -4.367 0.537 1.00 92.56 122 PHE A O 1
ATOM 943 N N . ILE A 1 123 ? -7.225 -2.971 2.018 1.00 91.06 123 ILE A N 1
ATOM 944 C CA . ILE A 1 123 ? -6.695 -2.056 1.003 1.00 91.06 123 ILE A CA 1
ATOM 945 C C . ILE A 1 123 ? -5.211 -2.337 0.772 1.00 91.06 123 ILE A C 1
ATOM 947 O O . ILE A 1 123 ? -4.366 -2.163 1.652 1.00 91.06 123 ILE A O 1
ATOM 951 N N . TYR A 1 124 ? -4.886 -2.686 -0.472 1.00 89.44 124 TYR A N 1
ATOM 952 C CA . TYR A 1 124 ? -3.520 -2.859 -0.961 1.00 89.44 124 TYR A CA 1
ATOM 953 C C . TYR A 1 124 ? -3.042 -1.628 -1.723 1.00 89.44 124 TYR A C 1
ATOM 955 O O . TYR A 1 124 ? -2.943 -1.644 -2.945 1.00 89.44 124 TYR A O 1
ATOM 963 N N . ALA A 1 125 ? -2.709 -0.570 -0.984 1.00 77.88 125 ALA A N 1
ATOM 964 C CA . ALA A 1 125 ? -2.530 0.772 -1.538 1.00 77.88 125 ALA A CA 1
ATOM 965 C C . ALA A 1 125 ? -1.480 0.878 -2.663 1.00 77.88 125 ALA A C 1
ATOM 967 O O . ALA A 1 125 ? -1.734 1.515 -3.681 1.00 77.88 125 ALA A O 1
ATOM 968 N N . ASN A 1 126 ? -0.293 0.284 -2.493 1.00 87.56 126 ASN A N 1
ATOM 969 C CA . ASN A 1 126 ? 0.862 0.579 -3.358 1.00 87.56 126 ASN A CA 1
ATOM 970 C C . ASN A 1 126 ? 1.618 -0.653 -3.893 1.00 87.56 126 ASN A C 1
ATOM 972 O O . ASN A 1 126 ? 2.594 -0.500 -4.626 1.00 87.56 126 ASN A O 1
ATOM 976 N N . HIS A 1 127 ? 1.163 -1.873 -3.600 1.00 90.00 127 HIS A N 1
ATOM 977 C CA . HIS A 1 127 ? 1.867 -3.110 -3.966 1.00 90.00 127 HIS A CA 1
ATOM 978 C C . HIS A 1 127 ? 2.063 -3.278 -5.482 1.00 90.00 127 HIS A C 1
ATOM 980 O O . HIS A 1 127 ? 3.150 -3.641 -5.925 1.00 90.00 127 HIS A O 1
ATOM 986 N N . LEU A 1 128 ? 1.045 -2.963 -6.291 1.00 91.12 128 LEU A N 1
ATOM 987 C CA . LEU A 1 128 ? 1.111 -3.156 -7.747 1.00 91.12 128 LEU A CA 1
ATOM 988 C C . LEU A 1 128 ? 2.092 -2.188 -8.413 1.00 91.12 128 LEU A C 1
ATOM 990 O O . LEU A 1 128 ? 2.853 -2.576 -9.297 1.00 91.12 128 LEU A O 1
ATOM 994 N N . MET A 1 129 ? 2.117 -0.937 -7.952 1.00 89.38 129 MET A N 1
ATOM 995 C CA . MET A 1 129 ? 3.080 0.054 -8.426 1.00 89.38 129 MET A CA 1
ATOM 996 C C . MET A 1 129 ? 4.511 -0.357 -8.061 1.00 89.38 129 MET A C 1
ATOM 998 O O . MET A 1 129 ? 5.405 -0.291 -8.901 1.00 89.38 129 MET A O 1
ATOM 1002 N N . ARG A 1 130 ? 4.716 -0.861 -6.839 1.00 91.81 130 ARG A N 1
ATOM 1003 C CA . ARG A 1 130 ? 6.017 -1.367 -6.378 1.00 91.81 130 ARG A CA 1
ATOM 1004 C C . ARG A 1 130 ? 6.481 -2.587 -7.188 1.00 91.81 130 ARG A C 1
ATOM 1006 O O . ARG A 1 130 ? 7.658 -2.676 -7.533 1.00 91.81 130 ARG A O 1
ATOM 1013 N N . ALA A 1 131 ? 5.564 -3.490 -7.543 1.00 92.38 131 ALA A N 1
ATOM 1014 C CA . ALA A 1 131 ? 5.843 -4.635 -8.414 1.00 92.38 131 ALA A CA 1
ATOM 1015 C C . ALA A 1 131 ? 6.239 -4.197 -9.831 1.00 92.38 131 ALA A C 1
ATOM 1017 O O . ALA A 1 131 ? 7.230 -4.683 -10.378 1.00 92.38 131 ALA A O 1
ATOM 1018 N N . LYS A 1 132 ? 5.497 -3.239 -10.403 1.00 92.31 132 LYS A N 1
ATOM 1019 C CA . LYS A 1 132 ? 5.780 -2.663 -11.724 1.00 92.31 132 LYS A CA 1
ATOM 1020 C C . LYS A 1 132 ? 7.170 -2.039 -11.787 1.00 92.31 132 LYS A C 1
ATOM 1022 O O . LYS A 1 132 ? 7.916 -2.330 -12.715 1.00 92.31 132 LYS A O 1
ATOM 1027 N N . ILE A 1 133 ? 7.506 -1.201 -10.805 1.00 92.06 133 ILE A N 1
ATOM 1028 C CA . ILE A 1 133 ? 8.806 -0.524 -10.735 1.00 92.06 133 ILE A CA 1
ATOM 1029 C C . ILE A 1 133 ? 9.939 -1.549 -10.672 1.00 92.06 133 ILE A C 1
ATOM 1031 O O . ILE A 1 133 ? 10.867 -1.468 -11.470 1.00 92.06 133 ILE A O 1
ATOM 1035 N N . LYS A 1 134 ? 9.831 -2.549 -9.784 1.00 93.12 134 LYS A N 1
ATOM 1036 C CA . LYS A 1 134 ? 10.851 -3.598 -9.650 1.00 93.12 134 LYS A CA 1
ATOM 1037 C C . LYS A 1 134 ? 11.076 -4.346 -10.966 1.00 93.12 134 LYS A C 1
ATOM 1039 O O . LYS A 1 134 ? 12.214 -4.535 -11.374 1.00 93.12 134 LYS A O 1
ATOM 1044 N N . ALA A 1 135 ? 9.992 -4.745 -11.626 1.00 93.62 135 ALA A N 1
ATOM 1045 C CA . ALA A 1 135 ? 10.041 -5.490 -12.880 1.00 93.62 135 ALA A CA 1
ATOM 1046 C C . ALA A 1 135 ? 10.647 -4.685 -14.039 1.00 93.62 135 ALA A C 1
ATOM 1048 O O . ALA A 1 135 ? 11.428 -5.225 -14.818 1.00 93.62 135 ALA A O 1
ATOM 1049 N N . ALA A 1 136 ? 10.282 -3.405 -14.158 1.00 92.31 136 ALA A N 1
ATOM 1050 C CA . ALA A 1 136 ? 10.808 -2.535 -15.202 1.00 92.31 136 ALA A CA 1
ATOM 1051 C C . ALA A 1 136 ? 12.301 -2.248 -14.996 1.00 92.31 136 ALA A C 1
ATOM 1053 O O . ALA A 1 136 ? 13.064 -2.314 -15.956 1.00 92.31 136 ALA A O 1
ATOM 1054 N N . ALA A 1 137 ? 12.713 -1.992 -13.749 1.00 91.56 137 ALA A N 1
ATOM 1055 C CA . ALA A 1 137 ? 14.114 -1.804 -13.390 1.00 91.56 137 ALA A CA 1
ATOM 1056 C C . ALA A 1 137 ? 14.962 -3.017 -13.798 1.00 91.56 137 ALA A C 1
ATOM 1058 O O . ALA A 1 137 ? 15.912 -2.855 -14.550 1.00 91.56 137 ALA A O 1
ATOM 1059 N N . GLU A 1 138 ? 14.559 -4.231 -13.398 1.00 92.19 138 GLU A N 1
ATOM 1060 C CA . GLU A 1 138 ? 15.289 -5.476 -13.695 1.00 92.19 138 GLU A CA 1
ATOM 1061 C C . GLU A 1 138 ? 15.617 -5.631 -15.192 1.00 92.19 138 GLU A C 1
ATOM 1063 O O . GLU A 1 138 ? 16.762 -5.898 -15.544 1.00 92.19 138 GLU A O 1
ATOM 1068 N N . ILE A 1 139 ? 14.633 -5.425 -16.075 1.00 92.44 139 ILE A N 1
ATOM 1069 C CA . ILE A 1 139 ? 14.811 -5.608 -17.527 1.00 92.44 139 ILE A CA 1
ATOM 1070 C C . ILE A 1 139 ? 15.711 -4.536 -18.143 1.00 92.44 139 ILE A C 1
ATOM 1072 O O . ILE A 1 139 ? 16.535 -4.825 -19.010 1.00 92.44 139 ILE A O 1
ATOM 1076 N N . LEU A 1 140 ? 15.527 -3.286 -17.734 1.00 88.12 140 LEU A N 1
ATOM 1077 C CA . LEU A 1 140 ? 16.256 -2.163 -18.309 1.00 88.12 140 LEU A CA 1
ATOM 1078 C C . LEU A 1 140 ? 17.709 -2.115 -17.804 1.00 88.12 140 LEU A C 1
ATOM 1080 O O . LEU A 1 140 ? 18.614 -1.839 -18.587 1.00 88.12 140 LEU A O 1
ATOM 1084 N N . GLU A 1 141 ? 17.947 -2.449 -16.530 1.00 88.25 141 GLU A N 1
ATOM 1085 C CA . GLU A 1 141 ? 19.296 -2.596 -15.957 1.00 88.25 141 GLU A CA 1
ATOM 1086 C C . GLU A 1 141 ? 20.054 -3.749 -16.634 1.00 88.25 141 GLU A C 1
ATOM 1088 O O . GLU A 1 141 ? 21.226 -3.604 -16.986 1.00 88.25 141 GLU A O 1
ATOM 1093 N N . GLU A 1 142 ? 19.375 -4.874 -16.889 1.00 84.69 142 GLU A N 1
ATOM 1094 C CA . GLU A 1 142 ? 19.933 -5.998 -17.647 1.00 84.69 142 GLU A CA 1
ATOM 1095 C C . GLU A 1 142 ? 20.340 -5.584 -19.069 1.00 84.69 142 GLU A C 1
ATOM 1097 O O . GLU A 1 142 ? 21.402 -5.984 -19.553 1.00 84.69 142 GLU A O 1
ATOM 1102 N N . GLY A 1 143 ? 19.523 -4.763 -19.735 1.00 80.94 143 GLY A N 1
ATOM 1103 C CA . GLY A 1 143 ? 19.818 -4.278 -21.080 1.00 80.94 143 GLY A CA 1
ATOM 1104 C C . GLY A 1 143 ? 21.070 -3.412 -21.157 1.00 80.94 143 GLY A C 1
ATOM 1105 O O . GLY A 1 143 ? 21.925 -3.643 -22.017 1.00 80.94 143 GLY A O 1
ATOM 1106 N N . LEU A 1 144 ? 21.214 -2.480 -20.213 1.00 79.75 144 LEU A N 1
ATOM 1107 C CA . LEU A 1 144 ? 22.405 -1.639 -20.079 1.00 79.75 144 LEU A CA 1
ATOM 1108 C C . LEU A 1 144 ? 23.667 -2.476 -19.842 1.00 79.75 144 LEU A C 1
ATOM 1110 O O . LEU A 1 144 ? 24.689 -2.260 -20.495 1.00 79.75 144 LEU A O 1
ATOM 1114 N N . ALA A 1 145 ? 23.585 -3.472 -18.955 1.00 81.19 145 ALA A N 1
ATOM 1115 C CA . ALA A 1 145 ? 24.712 -4.344 -18.638 1.00 81.19 145 ALA A CA 1
ATOM 1116 C C . ALA A 1 145 ? 25.143 -5.214 -19.831 1.00 81.19 145 ALA A C 1
ATOM 1118 O O . ALA A 1 145 ? 26.333 -5.429 -20.043 1.00 81.19 145 ALA A O 1
ATOM 1119 N N . LYS A 1 146 ? 24.192 -5.717 -20.629 1.00 80.88 146 LYS A N 1
ATOM 1120 C CA . LYS A 1 146 ? 24.489 -6.598 -21.771 1.00 80.88 146 LYS A CA 1
ATOM 1121 C C . LYS A 1 146 ? 25.122 -5.876 -22.953 1.00 80.88 146 LYS A C 1
ATOM 1123 O O . LYS A 1 146 ? 25.908 -6.487 -23.673 1.00 80.88 146 LYS A O 1
ATOM 1128 N N . LYS A 1 147 ? 24.746 -4.620 -23.196 1.00 73.62 147 LYS A N 1
ATOM 1129 C CA . LYS A 1 147 ? 25.188 -3.892 -24.390 1.00 73.62 147 LYS A CA 1
ATOM 1130 C C . LYS A 1 147 ? 26.401 -2.991 -24.174 1.00 73.62 147 LYS A C 1
ATOM 1132 O O . LYS A 1 147 ? 26.927 -2.484 -25.159 1.00 73.62 147 LYS A O 1
ATOM 1137 N N . ASN A 1 148 ? 26.862 -2.805 -22.930 1.00 65.50 148 ASN A N 1
ATOM 1138 C CA . ASN A 1 148 ? 27.903 -1.823 -22.589 1.00 65.50 148 ASN A CA 1
ATOM 1139 C C . ASN A 1 148 ? 27.628 -0.439 -23.218 1.00 65.50 148 ASN A C 1
ATOM 1141 O O . ASN A 1 148 ? 28.554 0.279 -23.592 1.00 65.50 148 ASN A O 1
ATOM 1145 N N . CYS A 1 149 ? 26.354 -0.072 -23.376 1.00 69.25 149 CYS A N 1
ATOM 1146 C CA . 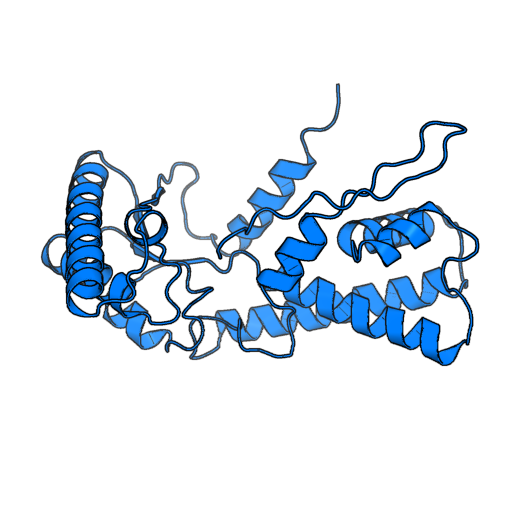CYS A 1 149 ? 25.934 1.175 -23.999 1.00 69.25 149 CYS A CA 1
ATOM 1147 C C . CYS A 1 149 ? 24.874 1.859 -23.138 1.00 69.25 149 CYS A C 1
ATOM 1149 O O . CYS A 1 149 ? 24.104 1.197 -22.440 1.00 69.25 149 CYS A O 1
ATOM 1151 N N . ASP A 1 150 ? 24.827 3.188 -23.197 1.00 78.00 150 ASP A N 1
ATOM 1152 C CA . ASP A 1 150 ? 23.736 3.954 -22.603 1.00 78.00 150 ASP A CA 1
ATOM 1153 C C . ASP A 1 150 ? 22.501 3.798 -23.498 1.00 78.00 150 ASP A C 1
ATOM 1155 O O . ASP A 1 150 ? 22.431 4.372 -24.586 1.00 78.00 150 ASP A O 1
ATOM 1159 N N . LEU A 1 151 ? 21.553 2.975 -23.037 1.00 81.25 151 LEU A N 1
ATOM 1160 C CA . LEU A 1 151 ? 20.296 2.660 -23.719 1.00 81.25 151 LEU A CA 1
ATOM 1161 C C . LEU A 1 151 ? 19.522 3.928 -24.094 1.00 81.25 151 LEU A C 1
ATOM 1163 O O . LEU A 1 151 ? 18.750 3.881 -25.031 1.00 81.25 151 LEU A O 1
ATOM 1167 N N . PHE A 1 152 ? 19.714 5.050 -23.396 1.00 86.62 152 PHE A N 1
ATOM 1168 C CA . PHE A 1 152 ? 18.978 6.290 -23.649 1.00 86.62 152 PHE A CA 1
ATOM 1169 C C . PHE A 1 152 ? 19.891 7.452 -24.068 1.00 86.62 152 PHE A C 1
ATOM 1171 O O . PHE A 1 152 ? 19.499 8.609 -23.942 1.00 86.62 152 PHE A O 1
ATOM 1178 N N . ALA A 1 153 ? 21.096 7.177 -24.584 1.00 81.00 153 ALA A N 1
ATOM 1179 C CA . ALA A 1 153 ? 22.067 8.218 -24.949 1.00 81.00 153 ALA A CA 1
ATOM 1180 C C . ALA A 1 153 ? 21.534 9.254 -25.951 1.00 81.00 153 ALA A C 1
ATOM 1182 O O . ALA A 1 153 ? 21.937 10.415 -25.903 1.00 81.00 153 ALA A O 1
ATOM 1183 N N . GLY A 1 154 ? 20.646 8.845 -26.861 1.00 81.31 154 GLY A N 1
ATOM 1184 C CA . GLY A 1 154 ? 20.045 9.732 -27.858 1.00 81.31 154 GLY A CA 1
ATOM 1185 C C . GLY A 1 154 ? 18.884 10.578 -27.335 1.00 81.31 154 GLY A C 1
ATOM 1186 O O . GLY A 1 154 ? 18.301 11.324 -28.118 1.00 81.31 154 GLY A O 1
ATOM 1187 N N . ASP A 1 155 ? 18.513 10.445 -26.056 1.00 84.69 155 ASP A N 1
ATOM 1188 C CA . ASP A 1 155 ? 17.296 11.046 -25.529 1.00 84.69 155 ASP A CA 1
ATOM 1189 C C . ASP A 1 155 ? 17.394 11.496 -24.066 1.00 84.69 155 ASP A C 1
ATOM 1191 O O . ASP A 1 155 ? 17.278 10.709 -23.120 1.00 84.69 155 ASP A O 1
ATOM 1195 N N . ASP A 1 156 ? 17.534 12.806 -23.876 1.00 84.94 156 ASP A N 1
ATOM 1196 C CA . ASP A 1 156 ? 17.659 13.404 -22.548 1.00 84.94 156 ASP A CA 1
ATOM 1197 C C . ASP A 1 156 ? 16.431 13.172 -21.659 1.00 84.94 156 ASP A C 1
ATOM 1199 O O . ASP A 1 156 ? 16.572 12.990 -20.446 1.00 84.94 156 ASP A O 1
ATOM 1203 N N . GLU A 1 157 ? 15.223 13.131 -22.228 1.00 84.56 157 GLU A N 1
ATOM 1204 C CA . GLU A 1 157 ? 14.007 12.930 -21.441 1.00 84.56 157 GLU A CA 1
ATOM 1205 C C . GLU A 1 157 ? 13.890 11.493 -20.927 1.00 84.56 157 GLU A C 1
ATOM 1207 O O . GLU A 1 157 ? 13.563 11.279 -19.753 1.00 84.56 157 GLU A O 1
ATOM 1212 N N . LEU A 1 158 ? 14.152 10.499 -21.784 1.00 87.81 158 LEU A N 1
ATOM 1213 C CA . LEU A 1 158 ? 14.178 9.092 -21.381 1.00 87.81 158 LEU A CA 1
ATOM 1214 C C . LEU A 1 158 ? 15.291 8.857 -20.357 1.00 87.81 158 LEU A C 1
ATOM 1216 O O . LEU A 1 158 ? 15.046 8.218 -19.330 1.00 87.81 158 LEU A O 1
ATOM 1220 N N . ARG A 1 159 ? 16.470 9.452 -20.569 1.00 87.62 159 ARG A N 1
ATOM 1221 C CA . ARG A 1 159 ? 17.599 9.362 -19.639 1.00 87.62 159 ARG A CA 1
ATOM 1222 C C . ARG A 1 159 ? 17.274 9.953 -18.269 1.00 87.62 159 ARG A C 1
ATOM 1224 O O . ARG A 1 159 ? 17.647 9.384 -17.246 1.00 87.62 159 ARG A O 1
ATOM 1231 N N . LEU A 1 160 ? 16.521 11.046 -18.206 1.00 86.50 160 LEU A N 1
ATOM 1232 C CA . LEU A 1 160 ? 16.093 11.611 -16.926 1.00 86.50 160 LEU A CA 1
ATOM 1233 C C . LEU A 1 160 ? 15.013 10.794 -16.237 1.00 86.50 160 LEU A C 1
ATOM 1235 O O . LEU A 1 160 ? 15.071 10.618 -15.020 1.00 86.50 160 LEU A O 1
ATOM 1239 N N . CYS A 1 161 ? 14.062 10.245 -16.993 1.00 87.75 161 CYS A N 1
ATOM 1240 C CA . CYS A 1 161 ? 13.092 9.310 -16.428 1.00 87.75 161 CYS A CA 1
ATOM 1241 C C . CYS A 1 161 ? 13.793 8.072 -15.853 1.00 87.75 161 CYS A C 1
ATOM 1243 O O . CYS A 1 161 ? 13.419 7.601 -14.778 1.00 87.75 161 CYS A O 1
ATOM 1245 N N . TRP A 1 162 ? 14.822 7.579 -16.544 1.00 87.75 162 TRP A N 1
ATOM 1246 C CA . TRP A 1 162 ? 15.682 6.493 -16.094 1.00 87.75 162 TRP A CA 1
ATOM 1247 C C . TRP A 1 162 ? 16.447 6.846 -14.812 1.00 87.75 162 TRP A C 1
ATOM 1249 O O . TRP A 1 162 ? 16.311 6.141 -13.812 1.00 87.75 162 TRP A O 1
ATOM 1259 N N . ASN A 1 163 ? 17.175 7.966 -14.800 1.00 85.38 163 ASN A N 1
ATOM 1260 C CA . ASN A 1 163 ? 17.977 8.407 -13.653 1.00 85.38 163 ASN A CA 1
ATOM 1261 C C . ASN A 1 163 ? 17.119 8.674 -12.408 1.00 85.38 163 ASN A C 1
ATOM 1263 O O . ASN A 1 163 ? 17.513 8.342 -11.293 1.00 85.38 163 ASN A O 1
ATOM 1267 N N . ALA A 1 164 ? 15.915 9.217 -12.596 1.00 86.31 164 ALA A N 1
ATOM 1268 C CA . ALA A 1 164 ? 14.940 9.407 -11.525 1.00 86.31 164 ALA A CA 1
ATOM 1269 C C . ALA A 1 164 ? 14.215 8.109 -11.122 1.00 86.31 164 ALA A C 1
ATOM 1271 O O . ALA A 1 164 ? 13.373 8.130 -10.226 1.00 86.31 164 ALA A O 1
ATOM 1272 N N . ARG A 1 165 ? 14.481 6.985 -11.807 1.00 86.50 165 ARG A N 1
ATOM 1273 C CA . ARG A 1 165 ? 13.779 5.698 -11.657 1.00 86.50 165 ARG A CA 1
ATOM 1274 C C . ARG A 1 165 ? 12.257 5.835 -11.789 1.00 86.50 165 ARG A C 1
ATOM 1276 O O . ARG A 1 165 ? 11.480 5.048 -11.244 1.00 86.50 165 ARG A O 1
ATOM 1283 N N . ASN A 1 166 ? 11.809 6.827 -12.559 1.00 86.38 166 ASN A N 1
ATOM 1284 C CA . ASN A 1 166 ? 10.406 7.082 -12.844 1.00 86.38 166 ASN A CA 1
ATOM 1285 C C . ASN A 1 166 ? 9.946 6.215 -14.025 1.00 86.38 166 ASN A C 1
ATOM 1287 O O . ASN A 1 166 ? 9.635 6.698 -15.118 1.00 86.38 166 ASN A O 1
ATOM 1291 N N . TYR A 1 167 ? 9.884 4.901 -13.795 1.00 86.31 167 TYR A N 1
ATOM 1292 C CA . TYR A 1 167 ? 9.489 3.925 -14.814 1.00 86.31 167 TYR A CA 1
ATOM 1293 C C . TYR A 1 167 ? 8.050 4.119 -15.307 1.00 86.31 167 TYR A C 1
ATOM 1295 O O . TYR A 1 167 ? 7.708 3.694 -16.405 1.00 86.31 167 TYR A O 1
ATOM 1303 N N . GLY A 1 168 ? 7.186 4.769 -14.521 1.00 83.25 168 GLY A N 1
ATOM 1304 C CA . GLY A 1 168 ? 5.847 5.146 -14.974 1.00 83.25 168 GLY A CA 1
ATOM 1305 C C . GLY A 1 168 ? 5.903 6.114 -16.156 1.00 83.25 168 GLY A C 1
ATOM 1306 O O . GLY A 1 168 ? 5.275 5.856 -17.183 1.00 83.25 168 GLY A O 1
ATOM 1307 N N . CYS A 1 169 ? 6.686 7.189 -16.022 1.00 85.06 169 CYS A N 1
ATOM 1308 C CA . CYS A 1 169 ? 6.907 8.159 -17.090 1.00 85.06 169 CYS A CA 1
ATOM 1309 C C . CYS A 1 169 ? 7.696 7.546 -18.255 1.00 85.06 169 CYS A C 1
ATOM 1311 O O . CYS A 1 169 ? 7.282 7.689 -19.405 1.00 85.06 169 CYS A O 1
ATOM 1313 N N . LEU A 1 170 ? 8.773 6.809 -17.951 1.00 88.75 170 LEU A N 1
ATOM 1314 C CA . LEU A 1 170 ? 9.630 6.171 -18.953 1.00 88.75 170 LEU A CA 1
ATOM 1315 C C . LEU A 1 170 ? 8.835 5.224 -19.860 1.00 88.75 170 LEU A C 1
ATOM 1317 O O . LEU A 1 170 ? 8.839 5.387 -21.075 1.00 88.75 170 LEU A O 1
ATOM 1321 N N . LEU A 1 171 ? 8.099 4.270 -19.275 1.00 88.94 171 LEU A N 1
ATOM 1322 C CA . LEU A 1 171 ? 7.325 3.297 -20.049 1.00 88.94 171 LEU A CA 1
ATOM 1323 C C . LEU A 1 171 ? 6.190 3.965 -20.833 1.00 88.94 171 LEU A C 1
ATOM 1325 O O . LEU A 1 171 ? 5.910 3.554 -21.951 1.00 88.94 171 LEU A O 1
ATOM 1329 N N . ARG A 1 172 ? 5.561 5.020 -20.292 1.00 88.94 172 ARG A N 1
ATOM 1330 C CA . ARG A 1 172 ? 4.558 5.791 -21.042 1.00 88.94 172 ARG A CA 1
ATOM 1331 C C . ARG A 1 172 ? 5.175 6.438 -22.283 1.00 88.94 172 ARG A C 1
ATOM 1333 O O . ARG A 1 172 ? 4.609 6.295 -23.357 1.00 88.94 172 ARG A O 1
ATOM 1340 N N . LYS A 1 173 ? 6.321 7.114 -22.147 1.00 88.06 173 LYS A N 1
ATOM 1341 C CA . LYS A 1 173 ? 7.013 7.762 -23.275 1.00 88.06 173 LYS A CA 1
ATOM 1342 C C . LYS A 1 173 ? 7.460 6.745 -24.322 1.00 88.06 173 LYS A C 1
ATOM 1344 O O . LYS A 1 173 ? 7.237 6.956 -25.509 1.00 88.06 173 LYS A O 1
ATOM 1349 N N . LEU A 1 174 ? 8.031 5.620 -23.883 1.00 88.81 174 LEU A N 1
ATOM 1350 C CA . LEU A 1 174 ? 8.374 4.518 -24.782 1.00 88.81 174 LEU A CA 1
ATOM 1351 C C . LEU A 1 174 ? 7.125 4.017 -25.520 1.00 88.81 174 LEU A C 1
ATOM 1353 O O . LEU A 1 174 ? 7.170 3.864 -26.733 1.00 88.81 174 LEU A O 1
ATOM 1357 N N . ALA A 1 175 ? 5.993 3.836 -24.833 1.00 87.75 175 ALA A N 1
ATOM 1358 C CA . ALA A 1 175 ? 4.737 3.428 -25.463 1.00 87.75 175 ALA A CA 1
ATOM 1359 C C . ALA A 1 175 ? 4.174 4.453 -26.460 1.00 87.75 175 ALA A C 1
ATOM 1361 O O . ALA A 1 175 ? 3.697 4.059 -27.523 1.00 87.75 175 ALA A O 1
ATOM 1362 N N . GLU A 1 176 ? 4.242 5.748 -26.143 1.00 88.19 176 GLU A N 1
ATOM 1363 C CA . GLU A 1 176 ? 3.806 6.837 -27.027 1.00 88.19 176 GLU A CA 1
ATOM 1364 C C . GLU A 1 176 ? 4.600 6.840 -28.342 1.00 88.19 176 GLU A C 1
ATOM 1366 O O . GLU A 1 176 ? 3.997 6.905 -29.410 1.00 88.19 176 GLU A O 1
ATOM 1371 N N . ARG A 1 177 ? 5.927 6.663 -28.290 1.00 85.75 177 ARG A N 1
ATOM 1372 C CA . ARG A 1 177 ? 6.770 6.580 -29.499 1.00 85.75 177 ARG A CA 1
ATOM 1373 C C . ARG A 1 177 ? 6.431 5.387 -30.372 1.00 85.75 177 ARG A C 1
ATOM 1375 O O . ARG A 1 177 ? 6.264 5.542 -31.578 1.00 85.75 177 ARG A O 1
ATOM 1382 N N . ARG A 1 178 ? 6.223 4.218 -29.753 1.00 85.31 178 ARG A N 1
ATOM 1383 C CA . ARG A 1 178 ? 5.759 3.023 -30.476 1.00 85.31 178 ARG A CA 1
ATOM 1384 C C . ARG A 1 178 ? 4.448 3.285 -31.208 1.00 85.31 178 ARG A C 1
ATOM 1386 O O . ARG A 1 178 ? 4.287 2.844 -32.336 1.00 85.31 178 ARG A O 1
ATOM 1393 N N . TYR A 1 179 ? 3.517 3.998 -30.574 1.00 85.06 179 TYR A N 1
ATOM 1394 C CA . TYR A 1 179 ? 2.236 4.340 -31.192 1.00 85.06 179 TYR A CA 1
ATOM 1395 C C . TYR A 1 179 ? 2.393 5.289 -32.390 1.00 85.06 179 TYR A C 1
ATOM 1397 O O . TYR A 1 179 ? 1.645 5.180 -33.356 1.00 85.06 179 TYR A O 1
ATOM 1405 N N . LEU A 1 180 ? 3.370 6.198 -32.342 1.00 86.19 180 LEU A N 1
ATOM 1406 C CA . LEU A 1 180 ? 3.686 7.124 -33.432 1.00 86.19 180 LEU A CA 1
ATOM 1407 C C . LEU A 1 180 ? 4.515 6.487 -34.564 1.00 86.19 180 LEU A C 1
ATOM 1409 O O . LEU A 1 180 ? 4.789 7.158 -35.555 1.00 86.19 180 LEU A O 1
ATOM 1413 N N . GLY A 1 181 ? 4.906 5.212 -34.442 1.00 79.44 181 GLY A N 1
ATOM 1414 C CA . GLY A 1 181 ? 5.810 4.547 -35.390 1.00 79.44 181 GLY A CA 1
ATOM 1415 C C . GLY A 1 181 ? 7.258 5.044 -35.300 1.00 79.44 181 GLY A C 1
ATOM 1416 O O . GLY A 1 181 ? 8.075 4.759 -36.172 1.00 79.44 181 GLY A O 1
ATOM 1417 N N . GLU A 1 182 ? 7.589 5.794 -34.249 1.00 74.44 182 GLU A N 1
ATOM 1418 C CA . GLU A 1 182 ? 8.946 6.246 -33.975 1.00 74.44 182 GLU A CA 1
ATOM 1419 C C . GLU A 1 182 ? 9.745 5.103 -33.335 1.00 74.44 182 GLU A C 1
ATOM 1421 O O . GLU A 1 182 ? 9.252 4.384 -32.458 1.00 74.44 182 GLU A O 1
ATOM 1426 N N . SER A 1 183 ? 11.007 4.952 -33.749 1.00 66.12 183 SER A N 1
ATOM 1427 C CA . SER A 1 183 ? 11.952 4.012 -33.132 1.00 66.12 183 SER A CA 1
ATOM 1428 C C . SER A 1 183 ? 11.555 2.529 -33.244 1.00 66.12 183 SER A C 1
ATOM 1430 O O . SER A 1 183 ? 11.835 1.741 -32.341 1.00 66.12 183 SER A O 1
ATOM 1432 N N . GLU A 1 184 ? 10.912 2.100 -34.336 1.00 70.12 184 GLU A N 1
ATOM 1433 C CA . GLU A 1 184 ? 10.737 0.663 -34.589 1.00 70.12 184 GLU A CA 1
ATOM 1434 C C . GLU A 1 184 ? 12.100 -0.046 -34.673 1.00 70.12 184 GLU A C 1
ATOM 1436 O O . GLU A 1 184 ? 13.033 0.433 -35.315 1.00 70.12 184 GLU A O 1
ATOM 1441 N N . TYR A 1 185 ? 12.206 -1.201 -34.008 1.00 72.81 185 TYR A N 1
ATOM 1442 C CA . TYR A 1 185 ? 13.406 -2.051 -33.962 1.00 72.81 185 TYR A CA 1
ATOM 1443 C C . TYR A 1 185 ? 14.649 -1.458 -33.275 1.00 72.81 185 TYR A C 1
ATOM 1445 O O . TYR A 1 185 ? 15.717 -2.068 -33.348 1.00 72.81 185 TYR A O 1
ATOM 1453 N N . THR A 1 186 ? 14.537 -0.331 -32.565 1.00 83.56 186 THR A N 1
ATOM 1454 C CA . THR A 1 186 ? 15.635 0.148 -31.713 1.00 83.56 186 THR A CA 1
ATOM 1455 C C . THR A 1 186 ? 15.718 -0.640 -30.401 1.00 83.56 186 THR A C 1
ATOM 1457 O O . THR A 1 186 ? 14.783 -1.344 -30.003 1.00 83.56 186 THR A O 1
ATOM 1460 N N . ASP A 1 187 ? 16.841 -0.538 -29.691 1.00 83.81 187 ASP A N 1
ATOM 1461 C CA . ASP A 1 187 ? 17.002 -1.230 -28.411 1.00 83.81 187 ASP A CA 1
ATOM 1462 C C . ASP A 1 187 ? 16.034 -0.698 -27.350 1.00 83.81 187 ASP A C 1
ATOM 1464 O O . ASP A 1 187 ? 15.431 -1.484 -26.620 1.00 83.81 187 ASP A O 1
ATOM 1468 N N . GLU A 1 188 ? 15.813 0.617 -27.298 1.00 84.88 188 GLU A N 1
ATOM 1469 C CA . GLU A 1 188 ? 14.863 1.263 -26.382 1.00 84.88 188 GLU A CA 1
ATOM 1470 C C . GLU A 1 188 ? 13.454 0.711 -26.576 1.00 84.88 188 GLU A C 1
ATOM 1472 O O . GLU A 1 188 ? 12.726 0.464 -25.611 1.00 84.88 188 GLU A O 1
ATOM 1477 N N . HIS A 1 189 ? 13.085 0.472 -27.834 1.00 83.44 189 HIS A N 1
ATOM 1478 C CA . HIS A 1 189 ? 11.816 -0.125 -28.209 1.00 83.44 189 HIS A CA 1
ATOM 1479 C C . HIS A 1 189 ? 11.699 -1.564 -27.698 1.00 83.44 189 HIS A C 1
ATOM 1481 O O . HIS A 1 189 ? 10.733 -1.900 -27.004 1.00 83.44 189 HIS A O 1
ATOM 1487 N N . LEU A 1 190 ? 12.686 -2.412 -28.002 1.00 87.44 190 LEU A N 1
ATOM 1488 C CA . LEU A 1 190 ? 12.684 -3.825 -27.614 1.00 87.44 190 LEU A CA 1
ATOM 1489 C C . LEU A 1 190 ? 12.697 -3.997 -26.089 1.00 87.44 190 LEU A C 1
ATOM 1491 O O . LEU A 1 190 ? 11.885 -4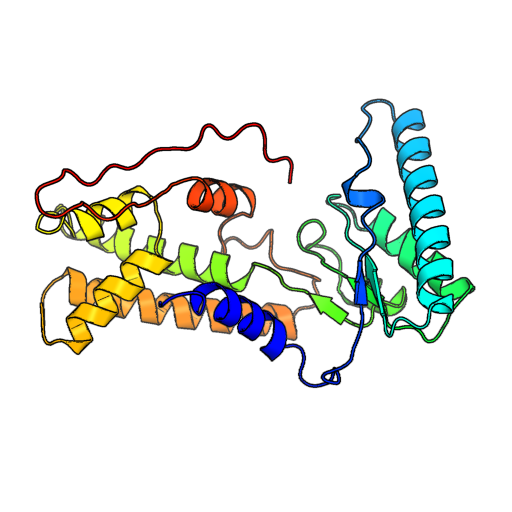.748 -25.538 1.00 87.44 190 LEU A O 1
ATOM 1495 N N . TYR A 1 191 ? 13.567 -3.263 -25.395 1.00 89.06 191 TYR A N 1
ATOM 1496 C CA . TYR A 1 191 ? 13.643 -3.287 -23.936 1.00 89.06 191 TYR A CA 1
ATOM 1497 C C . TYR A 1 191 ? 12.414 -2.648 -23.282 1.00 89.06 191 TYR A C 1
ATOM 1499 O O . TYR A 1 191 ? 11.955 -3.145 -22.254 1.00 89.06 191 TYR A O 1
ATOM 1507 N N . GLY A 1 192 ? 11.816 -1.621 -23.892 1.00 89.19 192 GLY A N 1
ATOM 1508 C CA . GLY A 1 192 ? 10.548 -1.042 -23.449 1.00 89.19 192 GLY A CA 1
ATOM 1509 C C . GLY A 1 192 ? 9.399 -2.054 -23.471 1.00 89.19 192 GLY A C 1
ATOM 1510 O O . GLY A 1 192 ? 8.689 -2.204 -22.474 1.00 89.19 192 GLY A O 1
ATOM 1511 N N . ILE A 1 193 ? 9.257 -2.812 -24.565 1.00 89.69 193 ILE A N 1
ATOM 1512 C CA . ILE A 1 193 ? 8.264 -3.896 -24.673 1.00 89.69 193 ILE A CA 1
ATOM 1513 C C . ILE A 1 193 ? 8.539 -4.987 -23.633 1.00 89.69 193 ILE A C 1
ATOM 1515 O O . ILE A 1 193 ? 7.619 -5.437 -22.942 1.00 89.69 193 ILE A O 1
ATOM 1519 N N . ALA A 1 194 ? 9.797 -5.412 -23.499 1.00 92.31 194 ALA A N 1
ATOM 1520 C CA . ALA A 1 194 ? 10.181 -6.435 -22.532 1.00 92.31 194 ALA A CA 1
ATOM 1521 C C . ALA A 1 194 ? 9.881 -5.996 -21.086 1.00 92.31 194 ALA A C 1
ATOM 1523 O O . ALA A 1 194 ? 9.330 -6.778 -20.306 1.00 92.31 194 ALA A O 1
ATOM 1524 N N . ALA A 1 195 ? 10.169 -4.738 -20.742 1.00 92.62 195 ALA A N 1
ATOM 1525 C CA . ALA A 1 195 ? 9.915 -4.165 -19.425 1.00 92.62 195 ALA A CA 1
ATOM 1526 C C . ALA A 1 195 ? 8.411 -4.074 -19.118 1.00 92.62 195 ALA A C 1
ATOM 1528 O O . ALA A 1 195 ? 7.983 -4.451 -18.025 1.00 92.62 195 ALA A O 1
ATOM 1529 N N . GLU A 1 196 ? 7.584 -3.646 -20.078 1.00 92.00 196 GLU A N 1
ATOM 1530 C CA . GLU A 1 196 ? 6.122 -3.629 -19.924 1.00 92.00 196 GLU A CA 1
ATOM 1531 C C . GLU A 1 196 ? 5.542 -5.030 -19.742 1.00 92.00 196 GLU A C 1
ATOM 1533 O O 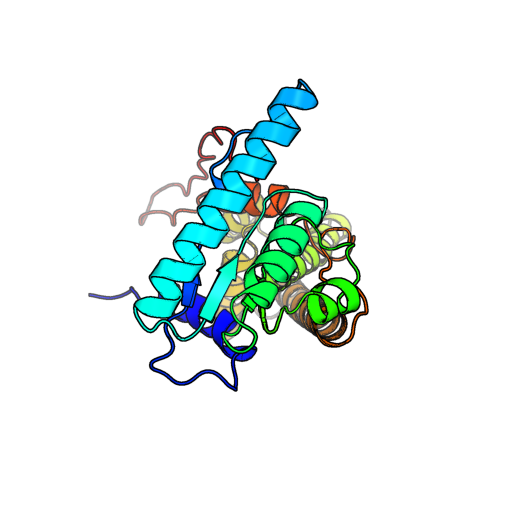. GLU A 1 196 ? 4.737 -5.257 -18.833 1.00 92.00 196 GLU A O 1
ATOM 1538 N N . LYS A 1 197 ? 5.980 -5.986 -20.568 1.00 93.94 197 LYS A N 1
ATOM 1539 C CA . LYS A 1 197 ? 5.558 -7.383 -20.458 1.00 93.94 197 LYS A CA 1
ATOM 1540 C C . LYS A 1 197 ? 5.892 -7.937 -19.073 1.00 93.94 197 LYS A C 1
ATOM 1542 O O . LYS A 1 197 ? 5.010 -8.471 -18.397 1.00 93.94 197 LYS A O 1
ATOM 1547 N N . LYS A 1 198 ? 7.133 -7.746 -18.614 1.00 94.12 198 LYS A N 1
ATOM 1548 C CA . LYS A 1 198 ? 7.579 -8.207 -17.295 1.00 94.12 198 LYS A CA 1
ATOM 1549 C C . LYS A 1 198 ? 6.804 -7.537 -16.164 1.00 94.12 198 LYS A C 1
ATOM 1551 O O . LYS A 1 198 ? 6.419 -8.205 -15.204 1.00 94.12 198 LYS A O 1
ATOM 1556 N N . ALA A 1 199 ? 6.531 -6.238 -16.277 1.00 92.62 199 ALA A N 1
ATOM 1557 C CA . ALA A 1 199 ? 5.717 -5.509 -15.313 1.00 92.62 199 ALA A CA 1
ATOM 1558 C C . ALA A 1 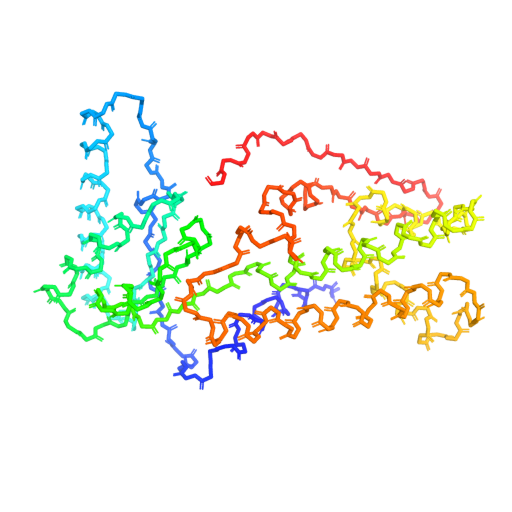199 ? 4.300 -6.081 -15.201 1.00 92.62 199 ALA A C 1
ATOM 1560 O O . ALA A 1 199 ? 3.822 -6.300 -14.088 1.00 92.62 199 ALA A O 1
ATOM 1561 N N . LEU A 1 200 ? 3.639 -6.368 -16.325 1.00 92.56 200 LEU A N 1
ATOM 1562 C CA . LEU A 1 200 ? 2.304 -6.971 -16.332 1.00 92.56 200 LEU A CA 1
ATOM 1563 C C . LEU A 1 200 ? 2.298 -8.371 -15.710 1.00 92.56 200 LEU A C 1
ATOM 1565 O O . LEU A 1 200 ? 1.398 -8.692 -14.933 1.00 92.56 200 LEU A O 1
ATOM 1569 N N . GLU A 1 201 ? 3.302 -9.196 -16.011 1.00 93.50 201 GLU A N 1
ATOM 1570 C CA . GLU A 1 201 ? 3.474 -10.512 -15.385 1.00 93.50 201 GLU A CA 1
ATOM 1571 C C . GLU A 1 201 ? 3.628 -10.390 -13.863 1.00 93.50 201 GLU A C 1
ATOM 1573 O O . GLU A 1 201 ? 2.891 -11.038 -13.116 1.00 93.50 201 GLU A O 1
ATOM 1578 N N . LYS A 1 202 ? 4.518 -9.503 -13.395 1.00 91.81 202 LYS A N 1
ATOM 1579 C CA . LYS A 1 202 ? 4.778 -9.280 -11.965 1.00 91.81 202 LYS A CA 1
ATOM 1580 C C . LYS A 1 202 ? 3.521 -8.768 -11.254 1.00 91.81 202 LYS A C 1
ATOM 1582 O O . LYS A 1 202 ? 3.117 -9.364 -10.260 1.00 91.81 202 LYS A O 1
ATOM 1587 N N . ILE A 1 203 ? 2.828 -7.768 -11.814 1.00 91.50 203 ILE A N 1
ATOM 1588 C CA . ILE A 1 203 ? 1.539 -7.270 -11.296 1.00 91.50 203 ILE A CA 1
ATOM 1589 C C . ILE A 1 203 ? 0.530 -8.413 -11.167 1.00 91.50 203 ILE A C 1
ATOM 1591 O O . ILE A 1 203 ? -0.074 -8.566 -10.108 1.00 91.50 203 ILE A O 1
ATOM 1595 N N . ARG A 1 204 ? 0.353 -9.239 -12.209 1.00 91.88 204 ARG A N 1
ATOM 1596 C CA . ARG A 1 204 ? -0.586 -10.374 -12.171 1.00 91.88 204 ARG A CA 1
ATOM 1597 C C . ARG A 1 204 ? -0.244 -11.354 -11.055 1.00 91.88 204 ARG A C 1
ATOM 1599 O O . ARG A 1 204 ? -1.149 -11.798 -10.355 1.00 91.88 204 ARG A O 1
ATOM 1606 N N . THR A 1 205 ? 1.035 -11.683 -10.874 1.00 90.4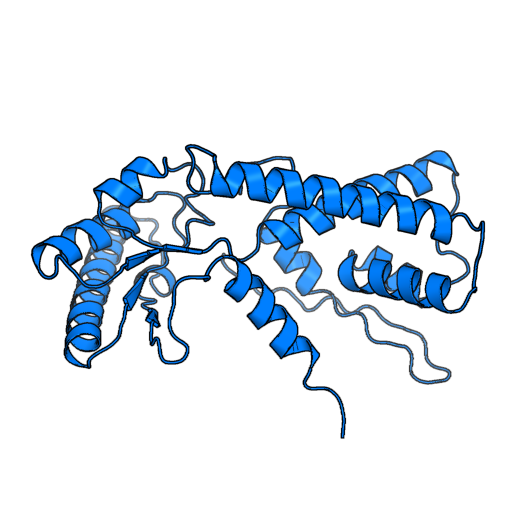4 205 THR A N 1
ATOM 1607 C CA . THR A 1 205 ? 1.459 -12.555 -9.767 1.00 90.44 205 THR A CA 1
ATOM 1608 C C . THR A 1 205 ? 1.198 -11.910 -8.407 1.00 90.44 205 THR A C 1
ATOM 1610 O O . THR A 1 205 ? 0.607 -12.549 -7.544 1.00 90.44 205 THR A O 1
ATOM 1613 N N . THR A 1 206 ? 1.504 -10.618 -8.243 1.00 90.50 206 THR A N 1
ATOM 1614 C CA . THR A 1 206 ? 1.233 -9.875 -7.007 1.00 90.50 206 THR A CA 1
ATOM 1615 C C . THR A 1 206 ? -0.260 -9.831 -6.687 1.00 90.50 206 THR A C 1
ATOM 1617 O O . THR A 1 206 ? -0.634 -10.044 -5.541 1.00 90.50 206 THR A O 1
ATOM 1620 N N . VAL A 1 207 ? -1.132 -9.613 -7.678 1.00 90.75 207 VAL A N 1
ATOM 1621 C CA . VAL A 1 207 ? -2.592 -9.658 -7.483 1.00 90.75 207 VAL A CA 1
ATOM 1622 C C . VAL A 1 207 ? -3.040 -11.044 -7.030 1.00 90.75 207 VAL A C 1
ATOM 1624 O O . VAL A 1 207 ? -3.821 -11.138 -6.090 1.00 90.75 207 VAL A O 1
ATOM 1627 N N . LYS A 1 208 ? -2.544 -12.118 -7.659 1.00 88.75 208 LYS A N 1
ATOM 1628 C CA . LYS A 1 208 ? -2.891 -13.492 -7.264 1.00 88.75 208 LYS A CA 1
ATOM 1629 C C . LYS A 1 208 ? -2.496 -13.786 -5.822 1.00 88.75 208 LYS A C 1
ATOM 1631 O O . LYS A 1 208 ? -3.295 -14.362 -5.093 1.00 88.75 208 LYS A O 1
ATOM 1636 N N . ASP A 1 209 ? -1.322 -13.340 -5.395 1.00 87.25 209 ASP A N 1
ATOM 1637 C CA . ASP A 1 209 ? -0.855 -13.564 -4.027 1.00 87.25 209 ASP A CA 1
ATOM 1638 C C . ASP A 1 209 ? -1.595 -12.695 -3.012 1.00 87.25 209 ASP A C 1
ATOM 1640 O O . ASP A 1 209 ? -1.936 -13.157 -1.928 1.00 87.25 209 ASP A O 1
ATOM 1644 N N . LEU A 1 210 ? -1.910 -11.449 -3.359 1.00 88.25 210 LEU A N 1
ATOM 1645 C CA . LEU A 1 210 ? -2.720 -10.588 -2.503 1.00 88.25 210 LEU A CA 1
ATOM 1646 C C . LEU A 1 210 ? -4.166 -11.083 -2.407 1.00 88.25 210 LEU A C 1
ATOM 1648 O O . LEU A 1 210 ? -4.751 -11.026 -1.337 1.00 88.25 210 LEU A O 1
ATOM 1652 N N . ALA A 1 211 ? -4.749 -11.621 -3.474 1.00 87.25 211 ALA A N 1
ATOM 1653 C CA . ALA A 1 211 ? -6.107 -12.154 -3.437 1.00 87.25 211 ALA A CA 1
ATOM 1654 C C . ALA A 1 211 ? -6.168 -13.536 -2.761 1.00 87.25 211 ALA A C 1
ATOM 1656 O O . ALA A 1 211 ? -7.014 -13.760 -1.900 1.00 87.25 211 ALA A O 1
ATOM 1657 N N . GLY A 1 212 ? -5.253 -14.449 -3.099 1.00 84.06 212 GLY A N 1
ATOM 1658 C CA . GLY A 1 212 ? -5.283 -15.855 -2.673 1.00 84.06 212 GLY A CA 1
ATOM 1659 C C . GLY A 1 212 ? -4.326 -16.239 -1.540 1.00 84.06 212 GLY A C 1
ATOM 1660 O O . GLY A 1 212 ? -4.408 -17.352 -1.028 1.00 84.06 212 GLY A O 1
ATOM 1661 N N . GLY A 1 213 ? -3.407 -15.360 -1.145 1.00 82.69 213 GLY A N 1
ATOM 1662 C CA . GLY A 1 213 ? -2.399 -15.647 -0.127 1.00 82.69 213 GLY A CA 1
ATOM 1663 C C . GLY A 1 213 ? -2.953 -15.689 1.298 1.00 82.69 213 GLY A C 1
ATOM 1664 O O . GLY A 1 213 ? -3.948 -15.050 1.631 1.00 82.69 213 GLY A O 1
ATOM 1665 N N . GLN A 1 214 ? -2.260 -16.424 2.172 1.00 88.06 214 GLN A N 1
ATOM 1666 C CA . GLN A 1 214 ? -2.605 -16.504 3.598 1.00 88.06 214 GLN A CA 1
ATOM 1667 C C . GLN A 1 214 ? -2.211 -15.248 4.381 1.00 88.06 214 GLN A C 1
ATOM 1669 O O . GLN A 1 214 ? -2.765 -14.992 5.449 1.00 88.06 214 GLN A O 1
ATOM 1674 N N . LEU A 1 215 ? -1.233 -14.489 3.886 1.00 90.06 215 LEU A N 1
ATOM 1675 C CA . LEU A 1 215 ? -0.729 -13.290 4.543 1.00 90.06 215 LEU A CA 1
ATOM 1676 C C . LEU A 1 215 ? -1.519 -12.052 4.128 1.00 90.06 215 LEU A C 1
ATOM 1678 O O . LEU A 1 215 ? -2.150 -11.994 3.067 1.00 90.06 215 LEU A O 1
ATOM 1682 N N . CYS A 1 216 ? -1.488 -11.049 4.993 1.00 85.94 216 CYS A N 1
ATOM 1683 C CA . CYS A 1 216 ? -2.180 -9.804 4.757 1.00 85.94 216 CYS A CA 1
ATOM 1684 C C . CYS A 1 216 ? -1.529 -9.002 3.645 1.00 85.94 216 CYS A C 1
ATOM 1686 O O . CYS A 1 216 ? -2.273 -8.354 2.940 1.00 85.94 216 CYS A O 1
ATOM 1688 N N . GLY A 1 217 ? -0.216 -9.054 3.430 1.00 81.69 217 GLY A N 1
ATOM 1689 C CA . GLY A 1 217 ? 0.430 -8.306 2.353 1.00 81.69 217 GLY A CA 1
ATOM 1690 C C . GLY A 1 217 ? 1.709 -8.963 1.851 1.00 81.69 217 GLY A C 1
ATOM 1691 O O . GLY A 1 217 ? 2.017 -10.106 2.180 1.00 81.69 217 GLY A O 1
ATOM 1692 N N . CYS A 1 218 ? 2.471 -8.208 1.063 1.00 75.12 218 CYS A N 1
ATOM 1693 C CA . CYS A 1 218 ? 3.732 -8.660 0.478 1.00 75.12 218 CYS A CA 1
ATOM 1694 C C . CYS A 1 218 ? 4.861 -7.634 0.661 1.00 75.12 218 CYS A C 1
ATOM 1696 O O . CYS A 1 218 ? 5.771 -7.564 -0.148 1.00 75.12 218 CYS A O 1
ATOM 1698 N N . GLU A 1 219 ? 4.855 -6.813 1.719 1.00 73.81 219 GLU A N 1
ATOM 1699 C CA . GLU A 1 219 ? 5.937 -5.830 1.898 1.00 73.81 219 GLU A CA 1
ATOM 1700 C C . GLU A 1 219 ? 7.313 -6.479 2.129 1.00 73.81 219 GLU A C 1
ATOM 1702 O O . GLU A 1 219 ? 8.314 -5.933 1.676 1.00 73.81 219 GLU A O 1
ATOM 1707 N N . ALA A 1 220 ? 7.367 -7.656 2.756 1.00 67.44 220 ALA A N 1
ATOM 1708 C CA . ALA A 1 220 ? 8.599 -8.438 2.903 1.00 67.44 220 ALA A CA 1
ATOM 1709 C C . ALA A 1 220 ? 8.971 -9.263 1.652 1.00 67.44 220 ALA A C 1
ATOM 1711 O O . ALA A 1 220 ? 9.914 -10.051 1.696 1.00 67.44 220 ALA A O 1
ATOM 1712 N N . ASP A 1 221 ? 8.214 -9.131 0.565 1.00 78.81 221 ASP A N 1
ATOM 1713 C CA . ASP A 1 221 ? 8.405 -9.900 -0.655 1.00 78.81 221 ASP A CA 1
ATOM 1714 C C . ASP A 1 221 ? 9.518 -9.291 -1.522 1.00 78.81 221 ASP A C 1
ATOM 1716 O O . ASP A 1 221 ? 9.390 -8.142 -1.956 1.00 78.81 221 ASP A O 1
ATOM 1720 N N . PRO A 1 222 ? 10.580 -10.048 -1.853 1.00 79.06 222 PRO A N 1
ATOM 1721 C CA . PRO A 1 222 ? 11.666 -9.550 -2.698 1.00 79.06 222 PRO A CA 1
ATOM 1722 C C . PRO A 1 222 ? 11.217 -9.220 -4.133 1.00 79.06 222 PRO A C 1
ATOM 1724 O O . PRO A 1 222 ? 11.962 -8.596 -4.892 1.00 79.06 222 PRO A O 1
ATOM 1727 N N . ARG A 1 223 ? 10.005 -9.627 -4.536 1.00 83.25 223 ARG A N 1
ATOM 1728 C CA . ARG A 1 223 ? 9.438 -9.342 -5.860 1.00 83.25 223 ARG A CA 1
ATOM 1729 C C . ARG A 1 223 ? 8.970 -7.895 -6.018 1.00 83.25 223 ARG A C 1
ATOM 1731 O O . ARG A 1 223 ? 8.725 -7.486 -7.150 1.00 83.25 223 ARG A O 1
ATOM 1738 N N . ILE A 1 224 ? 8.844 -7.110 -4.950 1.00 90.62 224 ILE A N 1
ATOM 1739 C CA . ILE A 1 224 ? 8.443 -5.698 -5.034 1.00 90.62 224 ILE A CA 1
ATOM 1740 C C . ILE A 1 224 ? 9.475 -4.804 -4.340 1.00 90.62 224 ILE A C 1
ATOM 1742 O O . ILE A 1 224 ? 10.124 -5.225 -3.389 1.00 90.62 224 ILE A O 1
ATOM 1746 N N . ILE A 1 225 ? 9.632 -3.555 -4.791 1.00 91.19 225 ILE A N 1
ATOM 1747 C CA . ILE A 1 225 ? 10.474 -2.584 -4.066 1.00 91.19 225 ILE A CA 1
ATOM 1748 C C . ILE A 1 225 ? 9.880 -2.261 -2.691 1.00 91.19 225 ILE A C 1
ATOM 1750 O O . ILE A 1 225 ? 8.687 -2.471 -2.468 1.00 91.19 225 ILE A O 1
ATOM 1754 N N . THR A 1 226 ? 10.664 -1.706 -1.769 1.00 89.81 226 THR A N 1
ATOM 1755 C CA . THR A 1 226 ? 10.151 -1.278 -0.450 1.00 89.81 226 THR A CA 1
ATOM 1756 C C . THR A 1 226 ? 9.293 -0.007 -0.545 1.00 89.81 226 THR A C 1
ATOM 1758 O O . THR A 1 226 ? 9.366 0.728 -1.531 1.00 89.81 226 THR A O 1
ATOM 1761 N N . VAL A 1 227 ? 8.484 0.294 0.483 1.00 87.69 227 VAL A N 1
ATOM 1762 C CA . VAL A 1 227 ? 7.768 1.587 0.559 1.00 87.69 227 VAL A CA 1
ATOM 1763 C C . VAL A 1 227 ? 8.758 2.751 0.637 1.00 87.69 227 VAL A C 1
ATOM 1765 O O . VAL A 1 227 ? 8.561 3.761 -0.031 1.00 87.69 227 VAL A O 1
ATOM 1768 N N . LYS A 1 228 ? 9.858 2.590 1.385 1.00 88.25 228 LYS A N 1
ATOM 1769 C CA . LYS A 1 228 ? 10.930 3.590 1.476 1.00 88.25 228 LYS A CA 1
ATOM 1770 C C . LYS A 1 228 ? 11.509 3.915 0.098 1.00 88.25 228 LYS A C 1
ATOM 1772 O O . LYS A 1 228 ? 11.609 5.080 -0.260 1.00 88.25 228 LYS A O 1
ATOM 1777 N N . GLU A 1 229 ? 11.834 2.887 -0.680 1.00 89.31 229 GLU A N 1
ATOM 1778 C CA . GLU A 1 229 ? 12.355 3.049 -2.039 1.00 89.31 229 GLU A CA 1
ATOM 1779 C C . GLU A 1 229 ? 11.337 3.732 -2.959 1.00 89.31 229 GLU A C 1
ATOM 1781 O O . GLU A 1 229 ? 11.698 4.649 -3.690 1.00 89.31 229 GLU A O 1
ATOM 1786 N N . LEU A 1 230 ? 10.054 3.366 -2.870 1.00 88.75 230 LEU A N 1
ATOM 1787 C CA . LEU A 1 230 ? 8.993 4.037 -3.622 1.00 88.75 230 LEU A CA 1
ATOM 1788 C C . LEU A 1 230 ? 8.904 5.535 -3.285 1.00 88.75 230 LEU A C 1
ATOM 1790 O O . LEU A 1 230 ? 8.767 6.357 -4.187 1.00 88.75 230 LEU A O 1
ATOM 1794 N N . LEU A 1 231 ? 8.969 5.895 -2.001 1.00 87.44 231 LEU A N 1
ATOM 1795 C CA . LEU A 1 231 ? 8.934 7.294 -1.568 1.00 87.44 231 LEU A CA 1
ATOM 1796 C C . LEU A 1 231 ? 10.164 8.066 -2.054 1.00 87.44 231 LEU A C 1
ATOM 1798 O O . LEU A 1 231 ? 10.018 9.201 -2.499 1.00 87.44 231 LEU A O 1
ATOM 1802 N N . SER A 1 232 ? 11.348 7.446 -2.035 1.00 87.06 232 SER A N 1
ATOM 1803 C CA . SER A 1 232 ? 12.563 8.041 -2.601 1.00 87.06 232 SER A CA 1
ATOM 1804 C C . SER A 1 232 ? 12.428 8.312 -4.100 1.00 87.06 232 SER A C 1
ATOM 1806 O O . SER A 1 232 ? 12.817 9.383 -4.548 1.00 87.06 232 SER A O 1
ATOM 1808 N N . ILE A 1 233 ? 11.825 7.393 -4.860 1.00 85.56 233 ILE A N 1
ATOM 1809 C CA . ILE A 1 233 ? 11.550 7.589 -6.293 1.00 85.56 233 ILE A CA 1
ATOM 1810 C C . ILE A 1 233 ? 10.553 8.736 -6.503 1.00 85.56 233 ILE A C 1
ATOM 1812 O O . ILE A 1 233 ? 10.775 9.610 -7.335 1.00 85.56 233 ILE A O 1
ATOM 1816 N N . ASN A 1 234 ? 9.469 8.773 -5.723 1.00 82.06 234 ASN A N 1
ATOM 1817 C CA . ASN A 1 234 ? 8.446 9.818 -5.837 1.00 82.06 234 ASN A CA 1
ATOM 1818 C C . ASN A 1 234 ? 8.948 11.216 -5.431 1.00 82.06 234 ASN A C 1
ATOM 1820 O O . ASN A 1 234 ? 8.343 12.211 -5.826 1.00 82.06 234 ASN A O 1
ATOM 1824 N N . ALA A 1 235 ? 10.025 11.304 -4.645 1.00 82.56 235 ALA A N 1
ATOM 1825 C CA . ALA A 1 235 ? 10.659 12.568 -4.272 1.00 82.56 235 ALA A CA 1
ATOM 1826 C C . ALA A 1 235 ? 11.515 13.177 -5.402 1.00 82.56 235 ALA A C 1
ATOM 1828 O O . ALA A 1 235 ? 11.892 14.348 -5.322 1.00 82.56 235 ALA A O 1
ATOM 1829 N N . CYS A 1 236 ? 11.817 12.410 -6.453 1.00 78.62 236 CYS A N 1
ATOM 1830 C CA . CYS A 1 236 ? 12.503 12.905 -7.640 1.00 78.62 236 CYS A CA 1
ATOM 1831 C C . CYS A 1 236 ? 11.489 13.517 -8.615 1.00 78.62 236 CYS A C 1
ATOM 1833 O O . CYS A 1 236 ? 10.609 12.826 -9.133 1.00 78.62 236 CYS A O 1
ATOM 1835 N N . GLN A 1 237 ? 11.626 14.810 -8.911 1.00 67.38 237 GLN A N 1
ATOM 1836 C CA . GLN A 1 237 ? 10.850 15.444 -9.976 1.00 67.38 237 GLN A CA 1
ATOM 1837 C C . GLN A 1 237 ? 11.563 15.295 -11.322 1.00 67.38 237 GLN A C 1
ATOM 1839 O O . GLN A 1 237 ? 12.765 15.533 -11.431 1.00 67.38 237 GLN A O 1
ATOM 1844 N N . VAL A 1 238 ? 10.795 14.925 -12.349 1.00 66.62 238 VAL A N 1
ATOM 1845 C CA . VAL A 1 238 ? 11.208 15.004 -13.755 1.00 66.62 238 VAL A CA 1
ATOM 1846 C C . VAL A 1 238 ? 10.368 16.107 -14.388 1.00 66.62 238 VAL A C 1
ATOM 1848 O O . VAL A 1 238 ? 9.188 15.898 -14.675 1.00 66.62 238 VAL A O 1
ATOM 1851 N N . CYS A 1 239 ? 10.945 17.293 -14.549 1.00 58.50 239 CYS A N 1
ATOM 1852 C CA . CYS A 1 239 ? 10.317 18.373 -15.308 1.00 58.50 239 CYS A CA 1
ATOM 1853 C C . CYS A 1 239 ? 10.659 18.191 -16.789 1.00 58.50 239 CYS A C 1
ATOM 1855 O O . CYS A 1 239 ? 11.801 17.850 -17.066 1.00 58.50 239 CYS A O 1
ATOM 1857 N N . PRO A 1 240 ? 9.734 18.392 -17.742 1.00 52.91 240 PRO A N 1
ATOM 1858 C CA . PRO A 1 240 ? 10.096 18.522 -19.153 1.00 52.91 240 PRO A CA 1
ATOM 1859 C C . PRO A 1 240 ? 11.010 19.739 -19.352 1.00 52.91 240 PRO A C 1
ATOM 1861 O O . PRO A 1 240 ? 10.906 20.709 -18.597 1.00 52.91 240 PRO A O 1
ATOM 1864 N N . ALA A 1 241 ? 11.870 19.721 -20.370 1.00 51.50 241 ALA A N 1
ATOM 1865 C CA . ALA A 1 241 ? 12.523 20.952 -20.803 1.00 51.50 241 ALA A CA 1
ATOM 1866 C C . ALA A 1 241 ? 11.474 21.913 -21.373 1.00 51.50 241 ALA A C 1
ATOM 1868 O O . ALA A 1 241 ? 10.621 21.517 -22.170 1.00 51.50 241 ALA A O 1
ATOM 1869 N N . GLU A 1 242 ? 11.573 23.188 -21.004 1.00 48.78 242 GLU A N 1
ATOM 1870 C CA . GLU A 1 242 ? 11.015 24.267 -21.821 1.00 48.78 242 GLU A CA 1
ATOM 1871 C C . GLU A 1 242 ? 11.648 24.208 -23.228 1.00 48.78 242 GLU A C 1
ATOM 1873 O O . GLU A 1 242 ? 12.787 23.746 -23.354 1.00 48.78 242 GLU A O 1
ATOM 1878 N N . PRO A 1 243 ? 10.976 24.667 -24.300 1.00 42.56 243 PRO A N 1
ATOM 1879 C CA . PRO A 1 243 ? 11.559 24.657 -25.640 1.00 42.56 243 PRO A CA 1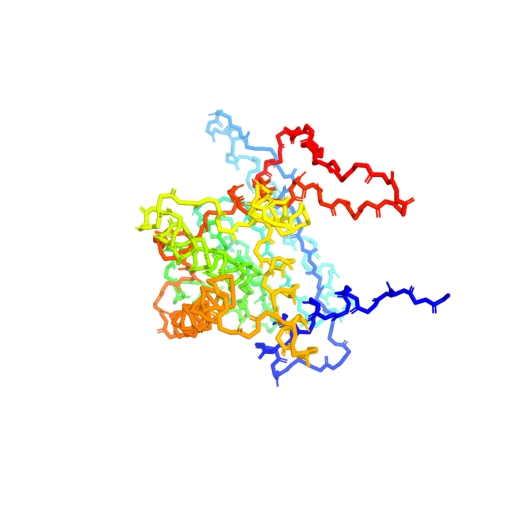
ATOM 1880 C C . PRO A 1 243 ? 12.895 25.426 -25.657 1.00 42.56 243 PRO A C 1
ATOM 1882 O O . PRO A 1 243 ? 12.913 26.648 -25.527 1.00 42.56 243 PRO A O 1
ATOM 1885 N N . GLY A 1 244 ? 14.017 24.706 -25.786 1.00 49.62 244 GLY A N 1
ATOM 1886 C CA . GLY A 1 244 ? 15.380 25.263 -25.736 1.00 49.62 244 GLY A CA 1
ATOM 1887 C C . GLY A 1 244 ? 16.069 25.256 -24.359 1.00 49.62 244 GLY A C 1
ATOM 1888 O O . GLY A 1 244 ? 17.169 25.789 -24.237 1.00 49.62 244 GLY A O 1
ATOM 1889 N N . GLY A 1 245 ? 15.456 24.670 -23.327 1.00 41.56 245 GLY A N 1
ATOM 1890 C CA . GLY A 1 245 ? 16.017 24.544 -21.979 1.00 41.56 245 GLY A CA 1
ATOM 1891 C C . GLY A 1 245 ? 16.656 23.181 -21.697 1.00 41.56 245 GLY A C 1
ATOM 1892 O O . GLY A 1 245 ? 16.318 22.173 -22.310 1.00 41.56 245 GLY A O 1
ATOM 1893 N N . VAL A 1 246 ? 17.570 23.140 -20.725 1.00 44.19 246 VAL A N 1
ATOM 1894 C CA . VAL A 1 246 ? 18.135 21.888 -20.199 1.00 44.19 246 VAL A CA 1
ATOM 1895 C C . VAL A 1 246 ? 17.137 21.274 -19.223 1.00 44.19 246 VAL A C 1
ATOM 1897 O O . VAL A 1 246 ? 16.689 21.930 -18.282 1.00 44.19 246 VAL A O 1
ATOM 1900 N N . VAL A 1 247 ? 16.796 20.008 -19.437 1.00 46.06 247 VAL A N 1
ATOM 1901 C CA . VAL A 1 247 ? 15.945 19.248 -18.526 1.00 46.06 247 VAL A CA 1
ATOM 1902 C C . VAL A 1 247 ? 16.733 18.968 -17.228 1.00 46.06 247 VAL A C 1
ATOM 1904 O O . VAL A 1 247 ? 17.843 18.439 -17.281 1.00 46.06 247 VAL A O 1
ATOM 1907 N N . THR A 1 248 ? 16.199 19.318 -16.052 1.00 52.06 248 THR A N 1
ATOM 1908 C CA . THR A 1 248 ? 16.891 19.137 -14.760 1.00 52.06 248 THR A CA 1
ATOM 1909 C C . THR A 1 248 ? 16.148 18.168 -13.841 1.00 52.06 248 THR A C 1
ATOM 1911 O O . THR A 1 248 ? 14.919 18.161 -13.766 1.00 52.06 248 THR A O 1
ATOM 1914 N N . SER A 1 249 ? 16.899 17.335 -13.115 1.00 49.28 249 SER A N 1
ATOM 1915 C CA . SER A 1 249 ? 16.378 16.560 -11.986 1.00 49.28 249 SER A CA 1
ATOM 1916 C C . SER A 1 249 ? 16.722 17.279 -10.683 1.00 49.28 249 SER A C 1
ATOM 1918 O O . SER A 1 249 ? 17.899 17.401 -10.342 1.00 49.28 249 SER A O 1
ATOM 1920 N N . CYS A 1 250 ? 15.717 17.714 -9.925 1.00 48.97 250 CYS A N 1
ATOM 1921 C CA . CYS A 1 250 ? 15.910 18.138 -8.540 1.00 48.97 250 CYS A CA 1
ATOM 1922 C C . CYS A 1 250 ? 15.507 16.996 -7.605 1.00 48.97 250 CYS A C 1
ATOM 1924 O O . CYS A 1 250 ? 14.376 16.508 -7.649 1.00 48.97 250 CYS A O 1
ATOM 1926 N N . ALA A 1 251 ? 16.427 16.585 -6.732 1.00 46.69 251 ALA A N 1
ATOM 1927 C CA . ALA A 1 251 ? 16.061 15.830 -5.545 1.00 46.69 251 ALA A CA 1
ATOM 1928 C C . ALA A 1 251 ? 15.446 16.819 -4.549 1.00 46.69 251 ALA A C 1
ATOM 1930 O O . ALA A 1 251 ? 16.133 17.729 -4.084 1.00 46.69 251 ALA A O 1
ATOM 1931 N N . ALA A 1 252 ? 14.160 16.673 -4.227 1.00 44.47 252 ALA A N 1
ATOM 1932 C CA . ALA A 1 252 ? 13.627 17.347 -3.052 1.00 44.47 252 ALA A CA 1
ATOM 1933 C C . ALA A 1 252 ? 14.369 16.792 -1.826 1.00 44.47 252 ALA A C 1
ATOM 1935 O O . ALA A 1 252 ? 14.499 15.573 -1.683 1.00 44.47 252 ALA A O 1
ATOM 1936 N N . SER A 1 253 ? 14.886 17.662 -0.955 1.00 38.66 253 SER A N 1
ATOM 1937 C CA . SER A 1 253 ? 15.453 17.235 0.321 1.00 38.66 253 SER A CA 1
ATOM 1938 C C . SER A 1 253 ? 14.370 16.486 1.094 1.00 38.66 253 SER A C 1
ATOM 1940 O O . SER A 1 253 ? 13.371 17.058 1.530 1.00 38.66 253 SER A O 1
ATOM 1942 N N . VAL A 1 254 ? 14.536 15.170 1.216 1.00 38.28 254 VAL A N 1
ATOM 1943 C CA . VAL A 1 254 ? 13.631 14.329 1.993 1.00 38.28 254 VAL A CA 1
ATOM 1944 C C . VAL A 1 254 ? 13.889 14.649 3.462 1.00 38.28 254 VAL A C 1
ATOM 1946 O O . VAL A 1 254 ? 14.728 14.023 4.105 1.00 38.28 254 VAL A O 1
ATOM 1949 N N . GLY A 1 255 ? 13.187 15.646 4.006 1.00 37.25 255 GLY A N 1
ATOM 1950 C CA . GLY A 1 255 ? 12.913 15.661 5.439 1.00 37.25 255 GLY A CA 1
ATOM 1951 C C . GLY A 1 255 ? 12.253 14.327 5.771 1.00 37.25 255 GLY A C 1
ATOM 1952 O O . GLY A 1 255 ? 11.365 13.915 5.027 1.00 37.25 255 GLY A O 1
ATOM 1953 N N . GLU A 1 256 ? 12.754 13.624 6.790 1.00 33.00 256 GLU A N 1
ATOM 1954 C CA . GLU A 1 256 ? 12.356 12.264 7.170 1.00 33.00 256 GLU A CA 1
ATOM 1955 C C . GLU A 1 256 ? 10.849 12.025 6.987 1.00 33.00 256 GLU A C 1
ATOM 1957 O O . GLU A 1 256 ? 10.036 12.299 7.871 1.00 33.00 256 GLU A O 1
ATOM 1962 N N . ALA A 1 257 ? 10.461 11.488 5.829 1.00 29.70 257 ALA A N 1
ATOM 1963 C CA . ALA A 1 257 ? 9.114 11.005 5.606 1.00 29.70 257 ALA A CA 1
ATOM 1964 C C . ALA A 1 257 ? 9.005 9.701 6.399 1.00 29.70 257 ALA A C 1
ATOM 1966 O O . ALA A 1 257 ? 9.296 8.616 5.892 1.00 29.70 257 ALA A O 1
ATOM 1967 N N . LYS A 1 258 ? 8.694 9.833 7.694 1.00 29.47 258 LYS A N 1
ATOM 1968 C CA . LYS A 1 258 ? 8.474 8.713 8.608 1.00 29.47 258 LYS A CA 1
ATOM 1969 C C . LYS A 1 258 ? 7.268 7.913 8.117 1.00 29.47 258 LYS A C 1
ATOM 1971 O O . LYS A 1 258 ? 6.122 8.367 8.242 1.00 29.47 258 LYS A O 1
ATOM 1976 N N . ALA A 1 259 ? 7.589 6.761 7.522 1.00 34.44 259 ALA A N 1
ATOM 1977 C CA . ALA A 1 259 ? 6.669 5.672 7.209 1.00 34.44 259 ALA A CA 1
ATOM 1978 C C . ALA A 1 259 ? 5.726 5.414 8.386 1.00 34.44 259 ALA A C 1
ATOM 1980 O O . ALA A 1 259 ? 6.204 5.453 9.542 1.00 34.44 259 ALA A O 1
#

InterPro domains:
  IPR015813 Pyruvate/Phosphoenolpyruvate kinase-like domain superfamily [SSF51621] (25-144)
  IPR040442 Pyruvate kinase-like domain superfamily [G3DSA:3.20.20.60] (19-154)

Sequence (259 aa):
MRSSRGMLQWLILIISVVQLVPLNWITARIESFTTRSTKQDLLEEQVSAQAALQDALARANVYTKAGVDSIMIHSKSKEPDEVLGFLNGFRACDATTPLVVVPTTYSRTKRSVLVVAGANVFIYANHLMRAKIKAAAEILEEGLAKKNCDLFAGDDELRLCWNARNYGCLLRKLAERRYLGESEYTDEHLYGIAAEKKALEKIRTTVKDLAGGQLCGCEADPRIITVKELLSINACQVCPAEPGGVVTSCAASVGEAKA

pLDDT: mean 81.49, std 19.97, range [28.45, 98.62]

Radius of gyration: 21.9 Å; chains: 1; bounding box: 52×42×65 Å

Secondary structure (DSSP, 8-state):
----HHHHHHHHHHHTT-TT--TT--EEEE-HHHHSPP-SSHHHHHHHHHHHHHHHHHHHHHHHHTT-SEEEE----SSSHHHHHHHHHHHTT-SSS-EEE--STTTTSBHHHHHHHT--EE---SHHHHHHHHHHHHHHHHHHHHHTS-TTTT-HHHHHHHHTT-HHHHHHHHHHHHHTTTTTT-HHHHHHHHHHHHHHHHHHHHHHHHHH-SBS--TT-TTS--HHHHHHHHTEEEPPPPTTPPP-EEE--------